Protein AF-I0JHX8-F1 (afdb_monomer_lite)

Sequence (185 aa):
MGIELTIFFLFLKTFPKWKRSFKDAQVNHPFVLGRMFEANRITFAPYKHRVHFQRLSGFLATDVSAVRYALFPHLDRYPPKECTFSYHKNSEYFGVFLMLIHAMVIEIIAVHVLLMQFSHTAAWIATILDVYALLFLIGDYQAIRKAPLHVGNRSLYLQKGLRFQISIPFEIIKQMRPCAASICS

Secondary structure (DSSP, 8-state):
--HHHHHHHHHHHHHHHHHHHHHHGGGT--SHHHHHHHHHHHHHGGGTT-HHHHHHHHHHHHHHHHHHHHH-GGGGPPP--TTEE-S-TT-THHHHHHHHHHHHHHHHHHHHHHHHTT-HHHHHHHHHHHHHHHHHHHHHHHHHHH--EEE-SSEEEEEETTTEEEEEEGGG-----PPPTTT--

Radius of gyration: 20.26 Å; chains: 1; bounding box: 45×34×61 Å

Foldseek 3Di:
DDPVVVVVVLCVVLVVVLVVQLVVQCVVDLAQLSSQLRSCCVSCVVVVVCVVVNVVSNVVSLLVLLLCCLPPVVVRADPPDPAWAQPDDDDCVVVVLVVVLVVLVVVLVVQLVVCVVVDNVVSVVVNVVSVSVSSSSSSQVSQQVRFTFDDDPFWTWGDHGSPDTDIGGVVPVPDDDDDDPVPPD

Structure (mmCIF, N/CA/C/O backbone):
data_AF-I0JHX8-F1
#
_entry.id   AF-I0JHX8-F1
#
loop_
_atom_site.group_PDB
_atom_site.id
_atom_site.type_symbol
_atom_site.label_atom_id
_atom_site.label_alt_id
_atom_site.label_comp_id
_atom_site.label_asym_id
_atom_site.label_entity_id
_atom_site.label_seq_id
_atom_site.pdbx_PDB_ins_code
_atom_site.Cartn_x
_atom_site.Cartn_y
_atom_site.Cartn_z
_atom_site.occupancy
_atom_site.B_iso_or_equiv
_atom_site.auth_seq_id
_atom_site.auth_comp_id
_atom_site.auth_asym_id
_atom_site.auth_atom_id
_atom_site.pdbx_PDB_model_num
ATOM 1 N N . MET A 1 1 ? 11.905 -14.006 26.914 1.00 53.69 1 MET A N 1
ATOM 2 C CA . MET A 1 1 ? 11.970 -12.821 26.030 1.00 53.69 1 MET A CA 1
ATOM 3 C C . MET A 1 1 ? 11.078 -13.118 24.831 1.00 53.69 1 MET A C 1
ATOM 5 O O . MET A 1 1 ? 11.345 -14.093 24.141 1.00 53.69 1 MET A O 1
ATOM 9 N N . GLY A 1 2 ? 9.951 -12.417 24.682 1.00 79.44 2 GLY A N 1
ATOM 10 C CA . GLY A 1 2 ? 8.931 -12.760 23.683 1.00 79.44 2 GLY A CA 1
ATOM 11 C C . GLY A 1 2 ? 9.470 -12.699 22.251 1.00 79.44 2 GLY A C 1
ATOM 12 O O . GLY A 1 2 ? 10.284 -11.832 21.933 1.00 79.44 2 GLY A O 1
ATOM 13 N N . ILE A 1 3 ? 9.004 -13.607 21.390 1.00 75.75 3 ILE A N 1
ATOM 14 C CA . ILE A 1 3 ? 9.362 -13.678 19.960 1.00 75.75 3 ILE A CA 1
ATOM 15 C C . ILE A 1 3 ? 9.178 -12.311 19.270 1.00 75.75 3 ILE A C 1
ATOM 17 O O . ILE A 1 3 ? 9.963 -11.947 18.395 1.00 75.75 3 ILE A O 1
ATOM 21 N N . GLU A 1 4 ? 8.195 -11.529 19.716 1.00 74.62 4 GLU A N 1
ATOM 22 C CA . GLU A 1 4 ? 7.887 -10.172 19.251 1.00 74.62 4 GLU A CA 1
ATOM 23 C C . GLU A 1 4 ? 9.040 -9.184 19.475 1.00 74.62 4 GLU A C 1
ATOM 25 O O . GLU A 1 4 ? 9.451 -8.491 18.544 1.00 74.62 4 GLU A O 1
ATOM 30 N N . LEU A 1 5 ? 9.641 -9.181 20.670 1.00 79.56 5 LEU A N 1
ATOM 31 C CA . LEU A 1 5 ? 10.791 -8.327 20.991 1.00 79.56 5 LEU A CA 1
ATOM 32 C C . LEU A 1 5 ? 12.014 -8.706 20.151 1.00 79.56 5 LEU A C 1
ATOM 34 O O . LEU A 1 5 ? 12.761 -7.836 19.708 1.00 79.56 5 LEU A O 1
ATOM 38 N N . THR A 1 6 ? 12.204 -10.001 19.881 1.00 76.31 6 THR A N 1
ATOM 39 C CA . THR A 1 6 ? 13.293 -10.473 19.018 1.00 76.31 6 THR A CA 1
ATOM 40 C C . THR A 1 6 ? 13.101 -10.022 17.571 1.00 76.31 6 THR A C 1
ATOM 42 O O . THR A 1 6 ? 14.068 -9.607 16.936 1.00 76.31 6 THR A O 1
ATOM 45 N N . ILE A 1 7 ? 11.873 -10.071 17.044 1.00 74.25 7 ILE A N 1
ATOM 46 C CA . ILE A 1 7 ? 11.555 -9.592 15.689 1.00 74.25 7 ILE A CA 1
ATOM 47 C C . ILE A 1 7 ? 11.748 -8.076 15.596 1.00 74.25 7 ILE A C 1
ATOM 49 O O . ILE A 1 7 ? 12.387 -7.601 14.658 1.00 74.25 7 ILE A O 1
ATOM 53 N N . PHE A 1 8 ? 11.253 -7.328 16.582 1.00 79.69 8 PHE A N 1
ATOM 54 C CA . PHE A 1 8 ? 11.393 -5.875 16.631 1.00 79.69 8 PHE A CA 1
ATOM 55 C C . PHE A 1 8 ? 12.865 -5.446 16.673 1.00 79.69 8 PHE A C 1
ATOM 57 O O . PHE A 1 8 ? 13.305 -4.599 15.893 1.00 79.69 8 PHE A O 1
ATOM 64 N N . PHE A 1 9 ? 13.665 -6.100 17.517 1.00 81.56 9 PHE A N 1
ATOM 65 C CA . PHE A 1 9 ? 15.099 -5.840 17.609 1.00 81.56 9 PHE A CA 1
ATOM 66 C C . PHE A 1 9 ? 15.843 -6.195 16.311 1.00 81.56 9 PHE A C 1
ATOM 68 O O . PHE A 1 9 ? 16.708 -5.443 15.855 1.00 81.56 9 PHE A O 1
ATOM 75 N N . LEU A 1 10 ? 15.477 -7.311 15.670 1.00 77.19 10 LEU A N 1
ATOM 76 C CA . LEU A 1 10 ? 16.013 -7.702 14.366 1.00 77.19 10 LEU A CA 1
ATOM 77 C C . LEU A 1 10 ? 15.717 -6.640 13.300 1.00 77.19 10 LEU A C 1
ATOM 79 O O . LEU A 1 10 ? 16.597 -6.285 12.513 1.00 77.19 10 LEU A O 1
ATOM 83 N N . PHE A 1 11 ? 14.490 -6.119 13.288 1.00 77.88 11 PHE A N 1
ATOM 84 C CA . PHE A 1 11 ? 14.049 -5.094 12.349 1.00 77.88 11 PHE A CA 1
ATOM 85 C C . PHE A 1 11 ? 14.839 -3.791 12.532 1.00 77.88 11 PHE A C 1
ATOM 87 O O . PHE A 1 11 ? 15.405 -3.278 11.568 1.00 77.88 11 PHE A O 1
ATOM 94 N N . LEU A 1 12 ? 14.988 -3.311 13.772 1.00 81.00 12 LEU A N 1
ATOM 95 C CA . LEU A 1 12 ? 15.778 -2.112 14.078 1.00 81.00 12 LEU A CA 1
ATOM 96 C C . LEU A 1 12 ? 17.244 -2.251 13.650 1.00 81.00 12 LEU A C 1
ATOM 98 O O . LEU A 1 12 ? 17.799 -1.349 13.021 1.00 81.00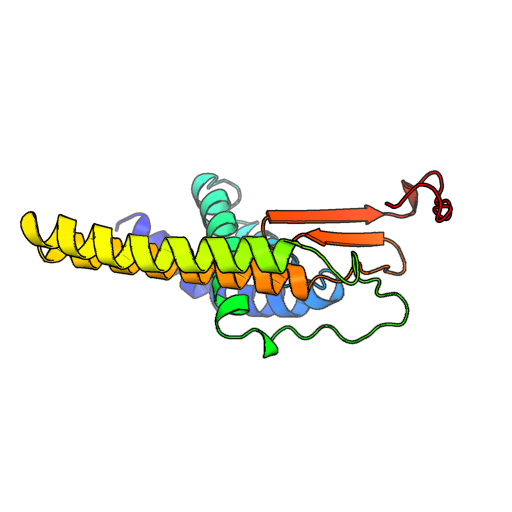 12 LEU A O 1
ATOM 102 N N . LYS A 1 13 ? 17.870 -3.400 13.931 1.00 82.50 13 LYS A N 1
ATOM 103 C CA . LYS A 1 13 ? 19.271 -3.654 13.562 1.00 82.50 13 LYS A CA 1
ATOM 104 C C . LYS A 1 13 ? 19.474 -3.743 12.046 1.00 82.50 13 LYS A C 1
ATOM 106 O O . LYS A 1 13 ? 20.536 -3.383 11.538 1.00 82.50 13 LYS A O 1
ATOM 111 N N . THR A 1 14 ? 18.475 -4.234 11.314 1.00 80.31 14 THR A N 1
ATOM 112 C CA . THR A 1 14 ? 18.553 -4.442 9.858 1.00 80.31 14 THR A CA 1
ATOM 113 C C . THR A 1 14 ? 18.106 -3.225 9.047 1.00 80.31 14 THR A C 1
ATOM 115 O O . THR A 1 14 ? 18.524 -3.086 7.897 1.00 80.31 14 THR A O 1
ATOM 118 N N . PHE A 1 15 ? 17.367 -2.291 9.653 1.00 82.38 15 PHE A N 1
ATOM 119 C CA . PHE A 1 15 ? 16.904 -1.046 9.040 1.00 82.38 15 PHE A CA 1
ATOM 120 C C . PHE A 1 15 ? 17.977 -0.236 8.276 1.00 82.38 15 PHE A C 1
ATOM 122 O O . PHE A 1 15 ? 17.714 0.156 7.135 1.00 82.38 15 PHE A O 1
ATOM 129 N N . PRO A 1 16 ? 19.199 0.014 8.799 1.00 83.88 16 PRO A N 1
ATOM 130 C CA . PRO A 1 16 ? 20.204 0.775 8.053 1.00 83.88 16 PRO A CA 1
ATOM 131 C C . PRO A 1 16 ? 20.686 0.045 6.792 1.00 83.88 16 PRO A C 1
ATOM 133 O O . PRO A 1 16 ? 20.912 0.686 5.765 1.00 83.88 16 PRO A O 1
ATOM 136 N N . LYS A 1 17 ? 20.806 -1.289 6.841 1.00 84.31 17 LYS A N 1
ATOM 137 C CA . LYS A 1 17 ? 21.145 -2.116 5.672 1.00 84.31 17 LYS A CA 1
ATOM 138 C C . LYS A 1 17 ? 20.008 -2.082 4.653 1.00 84.31 17 LYS A C 1
ATOM 140 O O . LYS A 1 17 ? 20.254 -1.824 3.479 1.00 84.31 17 LYS A O 1
ATOM 145 N N . TRP A 1 18 ? 18.777 -2.239 5.128 1.00 86.31 18 TRP A N 1
ATOM 146 C CA . TRP A 1 18 ? 17.571 -2.163 4.315 1.00 86.31 18 TRP A CA 1
ATOM 147 C C . TRP A 1 18 ? 17.453 -0.831 3.567 1.00 86.31 18 TRP A C 1
ATOM 149 O O . TRP A 1 18 ? 17.232 -0.812 2.359 1.00 86.31 18 TRP A O 1
ATOM 159 N N . LYS A 1 19 ? 17.703 0.293 4.252 1.00 85.06 19 LYS A N 1
ATOM 160 C CA . LYS A 1 19 ? 17.675 1.636 3.654 1.00 85.06 19 LYS A CA 1
ATOM 161 C C . LYS A 1 19 ? 18.702 1.806 2.531 1.00 85.06 19 LYS A C 1
ATOM 163 O O . LYS A 1 19 ? 18.423 2.519 1.569 1.00 85.06 19 LYS A O 1
ATOM 168 N N . ARG A 1 20 ? 19.884 1.187 2.648 1.00 84.31 20 ARG A N 1
ATOM 169 C CA . ARG A 1 20 ? 20.892 1.177 1.572 1.00 84.31 20 ARG A CA 1
ATOM 170 C C . ARG A 1 20 ? 20.398 0.345 0.391 1.00 84.31 20 ARG A C 1
ATOM 172 O O . ARG A 1 20 ? 20.278 0.886 -0.700 1.00 84.31 20 ARG A O 1
ATOM 179 N N . SER A 1 21 ? 19.955 -0.888 0.640 1.00 83.94 21 SER A N 1
ATOM 180 C CA . SER A 1 21 ? 19.407 -1.764 -0.404 1.00 83.94 21 SER A CA 1
ATOM 181 C C . SER A 1 21 ? 18.205 -1.158 -1.136 1.00 83.94 21 SER A C 1
ATOM 183 O O . SER A 1 21 ? 18.083 -1.333 -2.342 1.00 83.94 21 SER A O 1
ATOM 185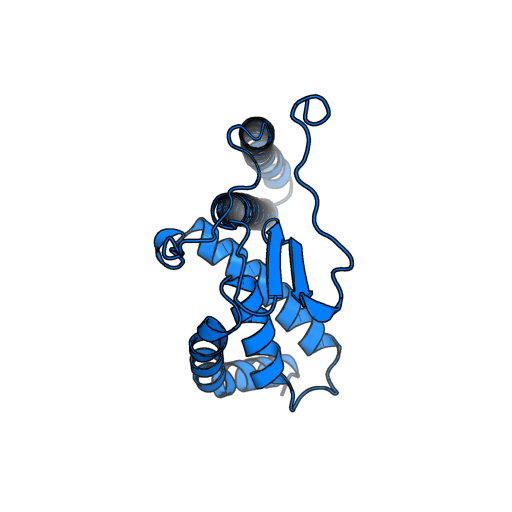 N N . PHE A 1 22 ? 17.348 -0.397 -0.449 1.00 84.75 22 PHE A N 1
ATOM 186 C CA . PHE A 1 22 ? 16.238 0.329 -1.075 1.00 84.75 22 PHE A CA 1
ATOM 187 C C . PHE A 1 22 ? 16.713 1.413 -2.055 1.00 84.75 22 PHE A C 1
ATOM 189 O O . PHE A 1 22 ? 16.107 1.595 -3.112 1.00 84.75 22 PHE A O 1
ATOM 196 N N . LYS A 1 23 ? 17.795 2.130 -1.722 1.00 83.31 23 LYS A N 1
ATOM 197 C CA . LYS A 1 23 ? 18.401 3.118 -2.626 1.00 83.31 23 LYS A CA 1
ATOM 198 C C . LYS A 1 23 ? 19.059 2.438 -3.825 1.00 83.31 23 LYS A C 1
ATOM 200 O O . LYS A 1 23 ? 18.833 2.871 -4.949 1.00 83.31 23 LYS A O 1
ATOM 205 N N . ASP A 1 24 ? 19.794 1.354 -3.595 1.00 84.38 24 ASP A N 1
ATOM 206 C CA . ASP A 1 24 ? 20.502 0.622 -4.651 1.00 84.38 24 ASP A CA 1
ATOM 207 C C . ASP A 1 24 ? 19.521 -0.051 -5.629 1.00 84.38 24 ASP A C 1
ATOM 209 O O . ASP A 1 24 ? 19.722 -0.038 -6.844 1.00 84.38 24 ASP A O 1
ATOM 213 N N . ALA A 1 25 ? 18.395 -0.563 -5.117 1.00 82.56 25 ALA A N 1
ATOM 214 C CA . ALA A 1 25 ? 17.345 -1.190 -5.917 1.00 82.56 25 ALA A CA 1
ATOM 215 C C . ALA A 1 25 ? 16.684 -0.231 -6.920 1.00 82.56 25 ALA A C 1
ATOM 217 O O . ALA A 1 25 ? 16.080 -0.698 -7.884 1.00 82.56 25 ALA A O 1
ATOM 218 N N . GLN A 1 26 ? 16.814 1.090 -6.746 1.00 78.38 26 GLN A N 1
ATOM 219 C CA . GLN A 1 26 ? 16.260 2.084 -7.671 1.00 78.38 26 GLN A CA 1
ATOM 220 C C . GLN A 1 26 ? 16.803 1.958 -9.097 1.00 78.38 26 GLN A C 1
ATOM 222 O O . GLN A 1 26 ? 16.108 2.327 -10.041 1.00 78.38 26 GLN A O 1
ATOM 227 N N . VAL A 1 27 ? 18.015 1.424 -9.266 1.00 74.12 27 VAL A N 1
ATOM 228 C CA . VAL A 1 27 ? 18.627 1.251 -10.591 1.00 74.12 27 VAL A CA 1
ATOM 229 C C . VAL A 1 27 ? 17.857 0.226 -11.432 1.00 74.12 27 VAL A C 1
ATOM 231 O O . VAL A 1 27 ? 17.647 0.448 -12.621 1.00 74.12 27 VAL A O 1
ATOM 234 N N . ASN A 1 28 ? 17.399 -0.866 -10.812 1.00 73.62 28 ASN A N 1
ATOM 235 C CA . ASN A 1 28 ? 16.739 -1.982 -11.503 1.00 73.62 28 ASN A CA 1
ATOM 236 C C . ASN A 1 28 ? 15.214 -1.951 -11.364 1.00 73.62 28 ASN A C 1
ATOM 238 O O . ASN A 1 28 ? 14.491 -2.430 -12.236 1.00 73.62 28 ASN A O 1
ATOM 242 N N . HIS A 1 29 ? 14.720 -1.394 -10.258 1.00 75.94 29 HIS A N 1
ATOM 243 C CA . HIS A 1 29 ? 13.306 -1.313 -9.937 1.00 75.94 29 HIS A CA 1
ATOM 244 C C . HIS A 1 29 ? 12.876 0.147 -9.859 1.00 75.94 29 HIS A C 1
ATOM 246 O O . HIS A 1 29 ? 13.098 0.818 -8.851 1.00 75.94 29 HIS A O 1
ATOM 252 N N . PRO A 1 30 ? 12.230 0.649 -10.914 1.00 73.06 30 PRO A N 1
ATOM 253 C CA . PRO A 1 30 ? 11.852 2.050 -10.971 1.00 73.06 30 PRO A CA 1
ATOM 254 C C . PRO A 1 30 ? 10.740 2.450 -9.998 1.00 73.06 30 PRO A C 1
ATOM 256 O O . PRO A 1 30 ? 10.677 3.588 -9.533 1.00 73.06 30 PRO A O 1
ATOM 259 N N . PHE A 1 31 ? 9.866 1.501 -9.675 1.00 81.00 31 PHE A N 1
ATOM 260 C CA . PHE A 1 31 ? 8.699 1.723 -8.835 1.00 81.00 31 PHE A CA 1
ATOM 261 C C . PHE A 1 31 ? 9.002 1.488 -7.352 1.00 81.00 31 PHE A C 1
ATOM 263 O O . PHE A 1 31 ? 9.757 0.579 -7.003 1.00 81.00 31 PHE A O 1
ATOM 270 N N . VAL A 1 32 ? 8.370 2.266 -6.460 1.00 83.81 32 VAL A N 1
ATOM 271 C CA . VAL A 1 32 ? 8.565 2.171 -4.995 1.00 83.81 32 VAL A CA 1
ATOM 272 C C . VAL A 1 32 ? 8.350 0.752 -4.497 1.00 83.81 32 VAL A C 1
ATOM 274 O O . VAL A 1 32 ? 9.212 0.225 -3.801 1.00 83.81 32 VAL A O 1
ATOM 277 N N . LEU A 1 33 ? 7.243 0.129 -4.897 1.00 84.31 33 LEU A N 1
ATOM 278 C CA . LEU A 1 33 ? 6.891 -1.210 -4.450 1.00 84.31 33 LEU A CA 1
ATOM 279 C C . LEU A 1 33 ? 7.954 -2.242 -4.855 1.00 84.31 33 LEU A C 1
ATOM 281 O O . LEU A 1 33 ? 8.399 -3.028 -4.023 1.00 84.31 33 LEU A O 1
ATOM 285 N N . GLY A 1 34 ? 8.435 -2.175 -6.100 1.00 81.00 34 GLY A N 1
ATOM 286 C CA . GLY A 1 34 ? 9.514 -3.036 -6.585 1.00 81.00 34 GLY A CA 1
ATOM 287 C C . GLY A 1 34 ? 10.810 -2.853 -5.792 1.00 81.00 34 GLY A C 1
ATOM 288 O O . GLY A 1 34 ? 11.430 -3.838 -5.399 1.00 81.00 34 GLY A O 1
ATOM 289 N N . ARG A 1 35 ? 11.182 -1.602 -5.475 1.00 84.75 35 ARG A N 1
ATOM 290 C CA . ARG A 1 35 ? 12.333 -1.308 -4.598 1.00 84.75 35 ARG A CA 1
ATOM 291 C C . ARG A 1 35 ? 12.139 -1.873 -3.194 1.00 84.75 35 ARG A C 1
ATOM 293 O O . ARG A 1 35 ? 13.083 -2.403 -2.618 1.00 84.75 35 ARG A O 1
ATOM 300 N N . MET A 1 36 ? 10.926 -1.768 -2.653 1.00 84.56 36 MET A N 1
ATOM 301 C CA . MET A 1 36 ? 10.568 -2.241 -1.315 1.00 84.56 36 MET A CA 1
ATOM 302 C C . MET A 1 36 ? 10.675 -3.769 -1.219 1.00 84.56 36 MET A C 1
ATOM 304 O O . MET A 1 36 ? 11.312 -4.287 -0.301 1.00 84.56 36 MET A O 1
ATOM 308 N N . PHE A 1 37 ? 10.119 -4.494 -2.195 1.00 85.00 37 PHE A N 1
ATOM 309 C CA . PHE A 1 37 ? 10.213 -5.953 -2.258 1.00 85.00 37 PHE A CA 1
ATOM 310 C C . PHE A 1 37 ? 11.648 -6.435 -2.454 1.00 85.00 37 PHE A C 1
ATOM 312 O O . PHE A 1 37 ? 12.063 -7.373 -1.775 1.00 85.00 37 PHE A O 1
ATOM 319 N N . GLU A 1 38 ? 12.426 -5.782 -3.317 1.00 84.69 38 GLU A N 1
ATOM 320 C CA . GLU A 1 38 ? 13.820 -6.169 -3.532 1.00 84.69 38 GLU A CA 1
ATOM 321 C C . GLU A 1 38 ? 14.687 -5.886 -2.298 1.00 84.69 38 GLU A C 1
ATOM 323 O O . GLU A 1 38 ? 15.461 -6.742 -1.865 1.00 84.69 38 GLU A O 1
ATOM 328 N N . ALA A 1 39 ? 14.494 -4.736 -1.647 1.00 85.12 39 ALA A N 1
ATOM 329 C CA . ALA A 1 39 ? 15.166 -4.419 -0.390 1.00 85.12 39 ALA A CA 1
ATOM 330 C C . ALA A 1 39 ? 14.814 -5.422 0.718 1.00 85.12 39 ALA A C 1
ATOM 332 O O . ALA A 1 39 ? 15.702 -5.862 1.457 1.00 85.12 39 ALA A O 1
ATOM 333 N N . ASN A 1 40 ? 13.544 -5.832 0.809 1.00 86.00 40 ASN A N 1
ATOM 334 C CA . ASN A 1 40 ? 13.106 -6.881 1.727 1.00 86.00 40 ASN A CA 1
ATOM 335 C C . ASN A 1 40 ? 13.770 -8.220 1.401 1.00 86.00 40 ASN A C 1
ATOM 337 O O . ASN A 1 40 ? 14.300 -8.872 2.300 1.00 86.00 40 ASN A O 1
ATOM 341 N N . ARG A 1 41 ? 13.799 -8.615 0.125 1.00 83.00 41 ARG A N 1
ATOM 342 C CA . ARG A 1 41 ? 14.424 -9.862 -0.325 1.00 83.00 41 ARG A CA 1
ATOM 343 C C . ARG A 1 41 ? 15.905 -9.905 0.044 1.00 83.00 41 ARG A C 1
ATOM 345 O O . ARG A 1 41 ? 16.337 -10.877 0.653 1.00 83.00 41 ARG A O 1
ATOM 352 N N . ILE A 1 42 ? 16.669 -8.853 -0.261 1.00 84.44 42 ILE A N 1
ATOM 353 C CA . ILE A 1 42 ? 18.112 -8.775 0.025 1.00 84.44 42 ILE A CA 1
ATOM 354 C C . ILE A 1 42 ? 18.382 -8.744 1.534 1.00 84.44 42 ILE A C 1
ATOM 356 O O . ILE A 1 42 ? 19.265 -9.445 2.033 1.00 84.44 42 ILE A O 1
ATOM 360 N N . THR A 1 43 ? 17.634 -7.930 2.280 1.00 83.19 43 THR A N 1
ATOM 361 C CA . THR A 1 43 ? 17.877 -7.740 3.718 1.00 83.19 43 THR A CA 1
ATOM 362 C C . THR A 1 43 ? 17.484 -8.973 4.518 1.00 83.19 43 THR A C 1
ATOM 364 O O . THR A 1 43 ? 18.210 -9.373 5.431 1.00 83.19 43 THR A O 1
ATOM 367 N N . PHE A 1 44 ? 16.355 -9.588 4.165 1.00 80.31 44 PHE A N 1
ATOM 368 C CA . PHE A 1 44 ? 15.767 -10.686 4.920 1.00 80.31 44 PHE A CA 1
ATOM 369 C C . PHE A 1 44 ? 16.067 -12.076 4.338 1.00 80.31 44 PHE A C 1
ATOM 371 O O . PHE A 1 44 ? 15.647 -13.071 4.929 1.00 80.31 44 PHE A O 1
ATOM 378 N N . ALA A 1 45 ? 16.849 -12.182 3.253 1.00 78.75 45 ALA A N 1
ATOM 379 C CA . ALA A 1 45 ? 17.331 -13.456 2.705 1.00 78.75 45 ALA A CA 1
ATOM 380 C C . ALA A 1 45 ? 17.955 -14.406 3.752 1.00 78.75 45 ALA A C 1
ATOM 382 O O . ALA A 1 45 ? 17.631 -15.594 3.714 1.00 78.75 45 ALA A O 1
ATOM 383 N N . PRO A 1 46 ? 18.770 -13.946 4.726 1.00 76.62 46 PRO A N 1
ATOM 384 C CA . PRO A 1 46 ? 19.342 -14.831 5.749 1.00 76.62 46 PRO A CA 1
ATOM 385 C C . PRO A 1 46 ? 18.302 -15.440 6.704 1.00 76.62 46 PRO A C 1
ATOM 387 O O . PRO A 1 46 ? 18.576 -16.432 7.368 1.00 76.62 46 PRO A O 1
ATOM 390 N N . TYR A 1 47 ? 17.095 -14.871 6.768 1.00 74.25 47 TYR A N 1
ATOM 391 C CA . TYR A 1 47 ? 16.013 -15.296 7.662 1.00 74.25 47 TYR A CA 1
ATOM 392 C C . TYR A 1 47 ? 14.942 -16.121 6.930 1.00 74.25 47 TYR A C 1
ATOM 394 O O . TYR A 1 47 ? 13.810 -16.239 7.404 1.00 74.25 47 TYR A O 1
ATOM 402 N N . LYS A 1 48 ? 15.302 -16.717 5.780 1.00 68.19 48 LYS A N 1
ATOM 403 C CA . LYS A 1 48 ? 14.413 -17.464 4.871 1.00 68.19 48 LYS A CA 1
ATOM 404 C C . LYS A 1 48 ? 13.564 -18.546 5.550 1.00 68.19 48 LYS A C 1
ATOM 406 O O . LYS A 1 48 ? 12.449 -18.799 5.113 1.00 68.19 48 LYS A O 1
ATOM 411 N N . HIS A 1 49 ? 14.045 -19.141 6.641 1.00 67.12 49 HIS A N 1
ATOM 412 C CA . HIS A 1 49 ? 13.329 -20.188 7.381 1.00 67.12 49 HIS A CA 1
ATOM 413 C C . HIS A 1 49 ? 12.118 -19.684 8.194 1.00 67.12 49 HIS A C 1
ATOM 415 O O . HIS A 1 49 ? 11.341 -20.489 8.700 1.00 67.12 49 HIS A O 1
ATOM 421 N N . ARG A 1 50 ? 11.905 -18.365 8.314 1.00 70.06 50 ARG A N 1
ATOM 422 C CA . ARG A 1 50 ? 10.761 -17.766 9.027 1.00 70.06 50 ARG A CA 1
ATOM 423 C C . ARG A 1 50 ? 9.679 -17.318 8.040 1.00 70.06 50 ARG A C 1
ATOM 425 O O . ARG A 1 50 ? 9.518 -16.128 7.779 1.00 70.06 50 ARG A O 1
ATOM 432 N N . VAL A 1 51 ? 8.907 -18.275 7.518 1.00 69.75 51 VAL A N 1
ATOM 433 C CA . VAL A 1 51 ? 7.874 -18.052 6.478 1.00 69.75 51 VAL A CA 1
ATOM 434 C C . VAL A 1 51 ? 6.862 -16.958 6.861 1.00 69.75 51 VAL A C 1
ATOM 436 O O . VAL A 1 51 ? 6.535 -16.106 6.036 1.00 69.75 51 VAL A O 1
ATOM 439 N N . HIS A 1 52 ? 6.415 -16.913 8.122 1.00 71.94 52 HIS A N 1
ATOM 440 C CA . HIS A 1 52 ? 5.501 -15.867 8.610 1.00 71.94 52 HIS A CA 1
ATOM 441 C C . HIS A 1 52 ? 6.109 -14.460 8.530 1.00 71.94 52 HIS A C 1
ATOM 443 O O . HIS A 1 52 ? 5.431 -13.516 8.133 1.00 71.94 52 HIS A O 1
ATOM 449 N N . PHE A 1 53 ? 7.399 -14.321 8.841 1.00 74.81 53 PHE A N 1
ATOM 450 C CA . PHE A 1 53 ? 8.099 -13.039 8.786 1.00 74.81 53 PHE A CA 1
ATOM 451 C C . PHE A 1 53 ? 8.275 -12.554 7.342 1.00 74.81 53 PHE A C 1
ATOM 453 O O . PHE A 1 53 ? 8.121 -11.367 7.064 1.00 74.81 53 PHE A O 1
ATOM 460 N N . GLN A 1 54 ? 8.514 -13.473 6.399 1.00 72.44 54 GLN A N 1
ATOM 461 C CA . GLN A 1 54 ? 8.582 -13.125 4.980 1.00 72.44 54 GLN A CA 1
ATOM 462 C C . GLN A 1 54 ? 7.239 -12.602 4.461 1.00 72.44 54 GLN A C 1
ATOM 464 O O . GLN A 1 54 ? 7.209 -11.539 3.843 1.00 72.44 54 GLN A O 1
ATOM 469 N N . ARG A 1 55 ? 6.130 -13.289 4.772 1.00 76.19 55 ARG A N 1
ATOM 470 C CA . ARG A 1 55 ? 4.785 -12.838 4.373 1.00 76.19 55 ARG A CA 1
ATOM 471 C C . ARG A 1 55 ? 4.439 -11.484 4.987 1.00 76.19 55 ARG A C 1
ATOM 473 O O . ARG A 1 55 ? 3.992 -10.596 4.268 1.00 76.19 55 ARG A O 1
ATOM 480 N N . LEU A 1 56 ? 4.726 -11.303 6.277 1.00 79.06 56 LEU A N 1
ATOM 481 C CA . LEU A 1 56 ? 4.485 -10.041 6.972 1.00 79.06 56 LEU A CA 1
ATOM 482 C C . LEU A 1 56 ? 5.310 -8.895 6.373 1.00 79.06 56 LEU A C 1
ATOM 484 O O . LEU A 1 56 ? 4.772 -7.824 6.129 1.00 79.06 56 LEU A O 1
ATOM 488 N N . SER A 1 57 ? 6.592 -9.118 6.062 1.00 79.00 57 SER A N 1
ATOM 489 C CA . SER A 1 57 ? 7.425 -8.080 5.439 1.00 79.00 57 SER A CA 1
ATOM 490 C C . SER A 1 57 ? 6.925 -7.682 4.045 1.00 79.00 57 SER A C 1
ATOM 492 O O . SER A 1 57 ? 6.981 -6.506 3.694 1.00 79.00 57 SER A O 1
ATOM 494 N N . GLY A 1 58 ? 6.400 -8.632 3.262 1.00 79.50 58 GLY A N 1
ATOM 495 C CA . GLY A 1 58 ? 5.786 -8.352 1.961 1.00 79.50 58 GLY A CA 1
ATOM 496 C C . GLY A 1 58 ? 4.473 -7.571 2.069 1.00 79.50 58 GLY A C 1
ATOM 497 O O . GLY A 1 58 ? 4.250 -6.634 1.304 1.00 79.50 58 GLY A O 1
ATOM 498 N N . PHE A 1 59 ? 3.636 -7.908 3.052 1.00 82.38 59 PHE A N 1
ATOM 499 C CA . PHE A 1 59 ? 2.407 -7.167 3.341 1.00 82.38 59 PHE A CA 1
ATOM 500 C C . PHE A 1 59 ? 2.724 -5.725 3.763 1.00 82.38 59 PHE A C 1
ATOM 502 O O . PHE A 1 59 ? 2.317 -4.778 3.095 1.00 82.38 59 PHE A O 1
ATOM 509 N N . LEU A 1 60 ? 3.611 -5.561 4.749 1.00 84.56 60 LEU A N 1
ATOM 510 C CA . LEU A 1 60 ? 4.068 -4.251 5.220 1.00 84.56 60 LEU A CA 1
ATOM 511 C C . LEU A 1 60 ? 4.739 -3.418 4.121 1.00 84.56 60 LEU A C 1
ATOM 513 O O . LEU A 1 60 ? 4.640 -2.195 4.130 1.00 84.56 60 LEU A O 1
ATOM 517 N N . ALA A 1 61 ? 5.425 -4.050 3.165 1.00 85.12 61 ALA A N 1
ATOM 518 C CA . ALA A 1 61 ? 5.993 -3.337 2.024 1.00 85.12 61 ALA A CA 1
ATOM 519 C C . ALA A 1 61 ? 4.916 -2.660 1.175 1.00 85.12 61 ALA A C 1
ATOM 521 O O . ALA A 1 61 ? 5.119 -1.532 0.722 1.00 85.12 61 ALA A O 1
ATOM 522 N N . THR A 1 62 ? 3.785 -3.333 0.979 1.00 86.25 62 THR A N 1
ATOM 523 C CA . THR A 1 62 ? 2.647 -2.801 0.225 1.00 86.25 62 THR A CA 1
ATOM 524 C C . THR A 1 62 ? 1.994 -1.661 0.998 1.00 86.25 62 THR A C 1
ATOM 526 O O . THR A 1 62 ? 1.835 -0.572 0.448 1.00 86.25 62 THR A O 1
ATOM 529 N N . ASP A 1 63 ? 1.744 -1.861 2.291 1.00 85.50 63 ASP A N 1
ATOM 530 C CA . ASP A 1 63 ? 1.125 -0.870 3.176 1.00 85.50 63 ASP A CA 1
ATOM 531 C C . ASP A 1 63 ? 1.954 0.412 3.285 1.00 85.50 63 ASP A C 1
ATOM 533 O O . ASP A 1 63 ? 1.456 1.518 3.076 1.00 85.50 63 ASP A O 1
ATOM 537 N N . VAL A 1 64 ? 3.255 0.279 3.557 1.00 87.56 64 VAL A N 1
ATOM 538 C CA . VAL A 1 64 ? 4.172 1.422 3.658 1.00 87.56 64 VAL A CA 1
ATOM 539 C C . VAL A 1 64 ? 4.300 2.132 2.313 1.00 87.56 64 VAL A C 1
ATOM 541 O O . VAL A 1 64 ? 4.378 3.361 2.275 1.00 87.56 64 VAL A O 1
ATOM 544 N N . SER A 1 65 ? 4.290 1.388 1.202 1.00 86.00 65 SER A N 1
ATOM 545 C CA . SER A 1 65 ? 4.288 1.989 -0.135 1.00 86.00 65 SER A CA 1
ATOM 546 C C . SER A 1 65 ? 3.004 2.782 -0.385 1.00 86.00 65 SER A C 1
ATOM 548 O O . SER A 1 65 ? 3.088 3.897 -0.896 1.00 86.00 65 SER A O 1
ATOM 550 N N . ALA A 1 66 ? 1.842 2.263 0.022 1.00 87.62 66 ALA A N 1
ATOM 551 C CA . ALA A 1 66 ? 0.562 2.960 -0.085 1.00 87.62 66 ALA A CA 1
ATOM 552 C C . ALA A 1 66 ? 0.570 4.267 0.708 1.00 87.62 66 ALA A C 1
ATOM 554 O O . ALA A 1 66 ? 0.340 5.336 0.144 1.00 87.62 66 ALA A O 1
ATOM 555 N N . VAL A 1 67 ? 0.944 4.205 1.987 1.00 87.75 67 VAL A N 1
ATOM 556 C CA . VAL A 1 67 ? 1.027 5.385 2.860 1.00 87.75 67 VAL A CA 1
ATOM 557 C C . VAL A 1 67 ? 2.013 6.413 2.303 1.00 87.75 67 VAL A C 1
ATOM 559 O O . VAL A 1 67 ? 1.724 7.610 2.282 1.00 87.75 67 VAL A O 1
ATOM 562 N N . ARG A 1 68 ? 3.163 5.968 1.784 1.00 87.94 68 ARG A N 1
ATOM 563 C CA . ARG A 1 68 ? 4.147 6.852 1.152 1.00 87.94 68 ARG A CA 1
ATOM 564 C C . ARG A 1 68 ? 3.590 7.534 -0.096 1.00 87.94 68 ARG A C 1
ATOM 566 O O . ARG A 1 68 ? 3.781 8.737 -0.244 1.00 87.94 68 ARG A O 1
ATOM 573 N N . TYR A 1 69 ? 2.899 6.809 -0.974 1.00 87.12 69 TYR A N 1
ATOM 574 C CA . TYR A 1 69 ? 2.274 7.407 -2.155 1.00 87.12 69 TYR A CA 1
ATOM 575 C C . TYR A 1 69 ? 1.120 8.351 -1.799 1.00 87.12 69 TYR A C 1
ATOM 577 O O . TYR A 1 69 ? 0.934 9.350 -2.495 1.00 87.12 69 TYR A O 1
ATOM 585 N N . ALA A 1 70 ? 0.379 8.067 -0.726 1.00 88.25 70 ALA A N 1
ATOM 586 C CA . ALA A 1 70 ? -0.718 8.903 -0.250 1.00 88.25 70 ALA A CA 1
ATOM 587 C C . ALA A 1 70 ? -0.214 10.225 0.350 1.00 88.25 70 ALA A C 1
ATOM 589 O O . ALA A 1 70 ? -0.634 11.297 -0.081 1.00 88.25 70 ALA A O 1
ATOM 590 N N . LEU A 1 71 ? 0.717 10.154 1.309 1.00 87.94 71 LEU A N 1
ATOM 591 C CA . LEU A 1 71 ? 1.192 11.312 2.079 1.00 87.94 71 LEU A CA 1
ATOM 592 C C . LEU A 1 71 ? 2.339 12.061 1.394 1.00 87.94 71 LEU A C 1
ATOM 594 O O . LEU A 1 71 ? 2.426 13.286 1.450 1.00 87.94 71 LEU A O 1
ATOM 598 N N . PHE A 1 72 ? 3.228 11.328 0.727 1.00 86.62 72 PHE A N 1
ATOM 599 C CA . PHE A 1 72 ? 4.466 11.855 0.154 1.00 86.62 72 PHE A CA 1
ATOM 600 C C . PHE A 1 72 ? 4.604 11.540 -1.342 1.00 86.62 72 PHE A C 1
ATOM 602 O O . PHE A 1 72 ? 5.668 11.100 -1.788 1.00 86.62 72 PHE A O 1
ATOM 609 N N . PRO A 1 73 ? 3.584 11.826 -2.176 1.00 79.31 73 PRO A N 1
ATOM 610 C CA . PRO A 1 73 ? 3.612 11.471 -3.592 1.00 79.31 73 PRO A CA 1
ATOM 611 C C . PRO A 1 73 ? 4.805 12.097 -4.330 1.00 79.31 73 PRO A C 1
ATOM 613 O O . PRO A 1 73 ? 5.268 11.559 -5.333 1.00 79.31 73 PRO A O 1
ATOM 616 N N . HIS A 1 74 ? 5.293 13.254 -3.889 1.00 77.69 74 HIS A N 1
ATOM 617 C CA . HIS A 1 74 ? 6.354 14.009 -4.556 1.00 77.69 74 HIS A CA 1
ATOM 618 C C . HIS A 1 74 ? 7.752 13.374 -4.443 1.00 77.69 74 HIS A C 1
ATOM 620 O O . HIS A 1 74 ? 8.617 13.713 -5.256 1.00 77.69 74 HIS A O 1
ATOM 626 N N . LEU A 1 75 ? 7.966 12.464 -3.483 1.00 78.44 75 LEU A N 1
ATOM 627 C CA . LEU A 1 75 ? 9.246 11.772 -3.278 1.00 78.44 75 LEU A CA 1
ATOM 628 C C . LEU A 1 75 ? 9.583 10.819 -4.426 1.00 78.44 75 LEU A C 1
ATOM 630 O O . LEU A 1 75 ? 10.753 10.544 -4.670 1.00 78.44 75 LEU A O 1
ATOM 634 N N . ASP A 1 76 ? 8.566 10.319 -5.123 1.00 70.44 76 ASP A N 1
ATOM 635 C CA . ASP A 1 76 ? 8.711 9.249 -6.106 1.00 70.44 76 ASP A CA 1
ATOM 636 C C . ASP A 1 76 ? 8.301 9.744 -7.497 1.00 70.44 76 ASP A C 1
ATOM 638 O O . ASP A 1 76 ? 7.426 9.191 -8.165 1.00 70.44 76 ASP A O 1
ATOM 642 N N . ARG A 1 77 ? 8.928 10.852 -7.917 1.00 63.81 77 ARG A N 1
ATOM 643 C CA . ARG A 1 77 ? 8.815 11.372 -9.282 1.00 63.81 77 ARG A CA 1
ATOM 644 C C . ARG A 1 77 ? 9.653 10.527 -10.228 1.00 63.81 77 ARG A C 1
ATOM 646 O O . ARG A 1 77 ? 10.851 10.351 -10.023 1.00 63.81 77 ARG A O 1
ATOM 653 N N . TYR A 1 78 ? 9.005 10.044 -11.277 1.00 64.25 78 TYR A N 1
ATOM 654 C CA . TYR A 1 78 ? 9.676 9.309 -12.327 1.00 64.25 78 TYR A CA 1
ATOM 655 C C . TYR A 1 78 ? 10.230 10.293 -13.364 1.00 64.25 78 TYR A C 1
ATOM 657 O O . TYR A 1 78 ? 9.460 11.130 -13.844 1.00 64.25 78 TYR A O 1
ATOM 665 N N . PRO A 1 79 ? 11.536 10.261 -13.689 1.00 57.72 79 PRO A N 1
ATOM 666 C CA . PRO A 1 79 ? 12.065 11.118 -14.735 1.00 57.72 79 PRO A CA 1
ATOM 667 C C . PRO A 1 79 ? 11.386 10.739 -16.059 1.00 57.72 79 PRO A C 1
ATOM 669 O O . PRO A 1 79 ? 11.276 9.543 -16.352 1.00 57.72 79 PRO A O 1
ATOM 672 N N . PRO A 1 80 ? 10.918 11.716 -16.854 1.00 54.19 80 PRO A N 1
ATOM 673 C CA . PRO A 1 80 ? 10.404 11.448 -18.187 1.00 54.19 80 PRO A CA 1
ATOM 674 C C . PRO A 1 80 ? 11.566 10.925 -19.040 1.00 54.19 80 PRO A C 1
ATOM 676 O O . PRO A 1 80 ? 12.365 11.691 -19.565 1.00 54.19 80 PRO A O 1
ATOM 679 N N . LYS A 1 81 ? 11.719 9.601 -19.103 1.00 57.12 81 LYS A N 1
ATOM 680 C CA . LYS A 1 81 ? 12.580 8.945 -20.086 1.00 57.12 81 LYS A CA 1
ATOM 681 C C . LYS A 1 81 ? 11.796 8.791 -21.383 1.00 57.12 81 LYS A C 1
ATOM 683 O O . LYS A 1 81 ? 10.582 8.578 -21.349 1.00 57.12 81 LYS A O 1
ATOM 688 N N . GLU A 1 82 ? 12.523 8.837 -22.493 1.00 53.97 82 GLU A N 1
ATOM 689 C CA . GLU A 1 82 ? 12.027 8.869 -23.879 1.00 53.97 82 GLU A CA 1
ATOM 690 C C . GLU A 1 82 ? 11.077 7.710 -24.253 1.00 53.97 82 GLU A C 1
ATOM 692 O O . GLU A 1 82 ? 10.323 7.829 -25.212 1.00 53.97 82 GLU A O 1
ATOM 697 N N . CYS A 1 83 ? 11.023 6.635 -23.454 1.00 62.56 83 CYS A N 1
ATOM 698 C CA . CYS A 1 83 ? 10.152 5.472 -23.669 1.00 62.56 83 CYS A CA 1
ATOM 699 C C . CYS A 1 83 ? 9.193 5.211 -22.487 1.00 62.56 83 CYS A C 1
ATOM 701 O O . CYS A 1 83 ? 9.155 4.111 -21.921 1.00 62.56 83 CYS A O 1
ATOM 703 N N . THR A 1 84 ? 8.452 6.235 -22.056 1.00 62.91 84 THR A N 1
ATOM 704 C CA . THR A 1 84 ? 7.383 6.095 -21.052 1.00 62.91 84 THR A CA 1
ATOM 705 C C . THR A 1 84 ? 6.013 6.275 -21.700 1.00 62.91 84 THR A C 1
ATOM 707 O O . THR A 1 84 ? 5.707 7.329 -22.250 1.00 62.91 84 THR A O 1
ATOM 710 N N . PHE A 1 85 ? 5.176 5.238 -21.636 1.00 65.56 85 PHE A N 1
ATOM 711 C CA . PHE A 1 85 ? 3.830 5.256 -22.208 1.00 65.56 85 PHE A CA 1
ATOM 712 C C . PHE A 1 85 ? 2.794 5.295 -21.085 1.00 65.56 85 PHE A C 1
ATOM 714 O O . PHE A 1 85 ? 2.820 4.483 -20.162 1.00 65.56 85 PHE A O 1
ATOM 721 N N . SER A 1 86 ? 1.881 6.261 -21.136 1.00 64.75 86 SER A N 1
ATOM 722 C CA . SER A 1 86 ? 0.743 6.297 -20.215 1.00 64.75 86 SER A CA 1
ATOM 723 C C . SER A 1 86 ? -0.321 5.295 -20.670 1.00 64.75 86 SER A C 1
ATOM 725 O O . SER A 1 86 ? -0.564 5.166 -21.867 1.00 64.75 86 SER A O 1
ATOM 727 N N . TYR A 1 87 ? -0.955 4.595 -19.727 1.00 60.19 87 TYR A N 1
ATOM 728 C CA . TYR A 1 87 ? -1.852 3.469 -20.019 1.00 60.19 87 TYR A CA 1
ATOM 729 C C . TYR A 1 87 ? -3.107 3.841 -20.812 1.00 60.19 87 TYR A C 1
ATOM 731 O O . TYR A 1 87 ? -3.542 3.064 -21.653 1.00 60.19 87 TYR A O 1
ATOM 739 N N . HIS A 1 88 ? -3.675 5.021 -20.587 1.00 54.28 88 HIS A N 1
ATOM 740 C CA . HIS A 1 88 ? -4.678 5.633 -21.456 1.00 54.28 88 HIS A CA 1
ATOM 741 C C . HIS A 1 88 ? -4.976 7.022 -20.896 1.00 54.28 88 HIS A C 1
ATOM 743 O O . HIS A 1 88 ? -5.216 7.185 -19.697 1.00 54.28 88 HIS A O 1
ATOM 749 N N . LYS A 1 89 ? -4.935 8.042 -21.750 1.00 50.06 89 LYS A N 1
ATOM 750 C CA . LYS A 1 89 ? -5.442 9.376 -21.416 1.00 50.06 89 LYS A CA 1
ATOM 751 C C . LYS A 1 89 ? -6.969 9.212 -21.327 1.00 50.06 89 LYS A C 1
ATOM 753 O O . LYS A 1 89 ? -7.554 8.797 -22.316 1.00 50.06 89 LYS A O 1
ATOM 758 N N . ASN A 1 90 ? -7.576 9.495 -20.169 1.00 52.47 90 ASN A N 1
ATOM 759 C CA . ASN A 1 90 ? -9.020 9.358 -19.857 1.00 52.47 90 ASN A CA 1
ATOM 760 C C . ASN A 1 90 ? -9.473 7.997 -19.295 1.00 52.47 90 ASN A C 1
ATOM 762 O O . ASN A 1 90 ? -10.446 7.414 -19.755 1.00 52.47 90 ASN A O 1
ATOM 766 N N . SER A 1 91 ? -8.804 7.488 -18.259 1.00 63.41 91 SER A N 1
ATOM 767 C CA . SER A 1 91 ? -9.376 6.371 -17.501 1.00 63.41 91 SER A CA 1
ATOM 768 C C . SER A 1 91 ? -10.574 6.845 -16.665 1.00 63.41 91 SER A C 1
ATOM 770 O O . SER A 1 91 ? -10.416 7.693 -15.784 1.00 63.41 91 SER A O 1
ATOM 772 N N . GLU A 1 92 ? -11.749 6.244 -16.879 1.00 74.06 92 GLU A N 1
ATOM 773 C CA . GLU A 1 92 ? -12.957 6.400 -16.040 1.00 74.06 92 GLU A CA 1
ATOM 774 C C . GLU A 1 92 ? -12.723 6.026 -14.566 1.00 74.06 92 GLU A C 1
ATOM 776 O O . GLU A 1 92 ? -13.522 6.342 -13.683 1.00 74.06 92 GLU A O 1
ATOM 781 N N . TYR A 1 93 ? -11.579 5.401 -14.275 1.00 79.44 93 TYR A N 1
ATOM 782 C CA . TYR A 1 93 ? -11.151 5.009 -12.940 1.00 79.44 93 TYR A CA 1
ATOM 783 C C . TYR A 1 93 ? -11.157 6.165 -11.934 1.00 79.44 93 TYR A C 1
ATOM 785 O O . TYR A 1 93 ? -11.390 5.933 -10.751 1.00 79.44 93 TYR A O 1
ATOM 793 N N . PHE A 1 94 ? -10.937 7.410 -12.374 1.00 85.00 94 PHE A N 1
ATOM 794 C CA . PHE A 1 94 ? -11.036 8.559 -11.471 1.00 85.00 94 PHE A CA 1
ATOM 795 C C . PHE A 1 94 ? -12.458 8.760 -10.927 1.00 85.00 94 PHE A C 1
ATOM 797 O O . PHE A 1 94 ? -12.611 9.060 -9.745 1.00 85.00 94 PHE A O 1
ATOM 804 N N . GLY A 1 95 ? -13.486 8.553 -11.757 1.00 88.19 95 GLY A N 1
ATOM 805 C CA . GLY A 1 95 ? -14.884 8.659 -11.335 1.00 88.19 95 GLY A CA 1
ATOM 806 C C . GLY A 1 95 ? -15.238 7.593 -10.301 1.00 88.19 95 GLY A C 1
ATOM 807 O O . GLY A 1 95 ? -15.727 7.918 -9.221 1.00 88.19 95 GLY A O 1
ATOM 808 N N . VAL A 1 96 ? -14.887 6.333 -10.583 1.00 89.00 96 VAL A N 1
ATOM 809 C CA . VAL A 1 96 ? -15.082 5.210 -9.647 1.00 89.00 96 VAL A CA 1
ATOM 810 C C . VAL A 1 96 ? -14.339 5.449 -8.330 1.00 89.00 96 VAL A C 1
ATOM 812 O O . VAL A 1 96 ? -14.892 5.229 -7.255 1.00 89.00 96 VAL A O 1
ATOM 815 N N . PHE A 1 97 ? -13.103 5.949 -8.399 1.00 89.88 97 PHE A N 1
ATOM 816 C CA . PHE A 1 97 ? -12.322 6.299 -7.217 1.00 89.88 97 PHE A CA 1
ATOM 817 C C . PHE A 1 97 ? -13.015 7.378 -6.374 1.00 89.88 97 PHE A C 1
ATOM 819 O O . PHE A 1 97 ? -13.134 7.216 -5.164 1.00 89.88 97 PHE A O 1
ATOM 826 N N . LEU A 1 98 ? -13.517 8.450 -6.995 1.00 91.00 98 LEU A N 1
ATOM 827 C CA . LEU A 1 98 ? -14.197 9.530 -6.279 1.00 91.00 98 LEU A CA 1
ATOM 828 C C . LEU A 1 98 ? -15.495 9.052 -5.611 1.00 91.00 98 LEU A C 1
ATOM 830 O O . LEU A 1 98 ? -15.749 9.410 -4.461 1.00 91.00 98 LEU A O 1
ATOM 834 N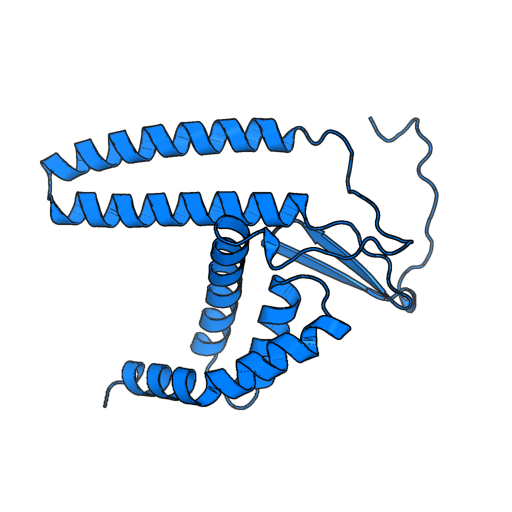 N . MET A 1 99 ? -16.273 8.199 -6.285 1.00 94.56 99 MET A N 1
ATOM 835 C CA . MET A 1 99 ? -17.464 7.572 -5.697 1.00 94.56 99 MET A CA 1
ATOM 836 C C . MET A 1 99 ? -17.113 6.706 -4.484 1.00 94.56 99 MET A C 1
ATOM 838 O O . MET A 1 99 ? -17.782 6.789 -3.456 1.00 94.56 99 MET A O 1
ATOM 842 N N . LEU A 1 100 ? -16.043 5.912 -4.576 1.00 94.38 100 LEU A N 1
ATOM 843 C CA . LEU A 1 100 ? -15.610 5.036 -3.490 1.00 94.38 100 LEU A CA 1
ATOM 844 C C . LEU A 1 100 ? -15.120 5.827 -2.268 1.00 94.38 100 LEU A C 1
ATOM 846 O O . LEU A 1 100 ? -15.505 5.514 -1.146 1.00 94.38 100 LEU A O 1
ATOM 850 N N . ILE A 1 101 ? -14.330 6.886 -2.477 1.00 94.94 101 ILE A N 1
ATOM 851 C CA . ILE A 1 101 ? -13.898 7.790 -1.398 1.00 94.94 101 ILE A CA 1
ATOM 852 C C . ILE A 1 101 ? -15.109 8.430 -0.714 1.00 94.94 101 ILE A C 1
ATOM 854 O O . ILE A 1 101 ? -15.164 8.485 0.513 1.00 94.94 101 ILE A O 1
ATOM 858 N N . HIS A 1 102 ? -16.088 8.892 -1.494 1.00 94.62 102 HIS A N 1
ATOM 859 C CA . HIS A 1 102 ? -17.301 9.496 -0.951 1.00 94.62 102 HIS A CA 1
ATOM 860 C C . HIS A 1 102 ? -18.099 8.507 -0.090 1.00 94.62 102 HIS A C 1
ATOM 862 O O . HIS A 1 102 ? -18.484 8.843 1.029 1.00 94.62 102 HIS A O 1
ATOM 868 N N . ALA A 1 103 ? -18.283 7.276 -0.576 1.00 96.56 103 ALA A N 1
ATOM 869 C CA . ALA A 1 103 ? -18.946 6.215 0.175 1.00 96.56 103 ALA A CA 1
ATOM 870 C C . ALA A 1 103 ? -18.214 5.896 1.490 1.00 96.56 103 ALA A 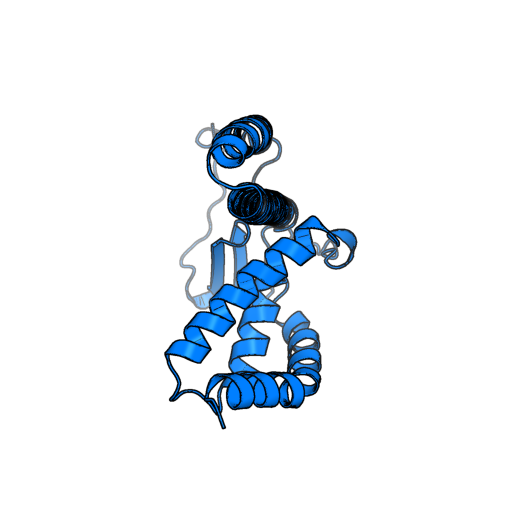C 1
ATOM 872 O O . ALA A 1 103 ? -18.860 5.843 2.533 1.00 96.56 103 ALA A O 1
ATOM 873 N N . MET A 1 104 ? -16.878 5.787 1.469 1.00 96.00 104 MET A N 1
ATOM 874 C CA . MET A 1 104 ? -16.089 5.529 2.682 1.00 96.00 104 MET A CA 1
ATOM 875 C C . MET A 1 104 ? -16.225 6.640 3.726 1.00 96.00 104 MET A C 1
ATOM 877 O O . MET A 1 104 ? -16.276 6.357 4.916 1.00 96.00 104 MET A O 1
ATOM 881 N N . VAL A 1 105 ? -16.303 7.911 3.320 1.00 96.25 105 VAL A N 1
ATOM 882 C CA . VAL A 1 105 ? -16.486 9.017 4.280 1.00 96.25 105 VAL A CA 1
ATOM 883 C C . VAL A 1 105 ? -17.835 8.911 4.994 1.00 96.25 105 VAL A C 1
ATOM 885 O O . VAL A 1 105 ? -17.905 9.115 6.205 1.00 96.25 105 VAL A O 1
ATOM 888 N N . ILE A 1 106 ? -18.900 8.568 4.264 1.00 97.19 106 ILE A N 1
ATOM 889 C CA . ILE A 1 106 ? -20.228 8.356 4.855 1.00 97.19 106 ILE A CA 1
ATOM 890 C C . ILE A 1 106 ? -20.205 7.140 5.788 1.00 97.19 106 ILE A C 1
ATOM 892 O O . ILE A 1 106 ? -20.720 7.218 6.903 1.00 97.19 106 ILE A O 1
ATOM 896 N N . GLU A 1 107 ? -19.576 6.047 5.355 1.00 96.94 107 GLU A N 1
ATOM 897 C CA . GLU A 1 107 ? -19.410 4.824 6.143 1.00 96.94 107 GLU A CA 1
ATOM 898 C C . GLU A 1 107 ? -18.678 5.094 7.462 1.00 96.94 107 GLU A C 1
ATOM 900 O O . GLU A 1 107 ? -19.191 4.717 8.512 1.00 96.94 107 GLU A O 1
ATOM 905 N N . ILE A 1 108 ? -17.564 5.837 7.440 1.00 97.06 108 ILE A N 1
ATOM 906 C CA . ILE A 1 108 ? -16.807 6.225 8.642 1.00 97.06 108 ILE A CA 1
ATOM 907 C C . ILE A 1 108 ? -17.714 6.906 9.669 1.00 97.06 108 ILE A C 1
ATOM 909 O O . ILE A 1 108 ? -17.688 6.564 10.851 1.00 97.06 108 ILE A O 1
ATOM 913 N N . ILE A 1 109 ? -18.523 7.875 9.230 1.00 96.75 109 ILE A N 1
ATOM 914 C CA . ILE A 1 109 ? -19.413 8.625 10.124 1.00 96.75 109 ILE A CA 1
ATOM 915 C C . ILE A 1 109 ? -20.504 7.700 10.676 1.00 96.75 109 ILE A C 1
ATOM 917 O O . ILE A 1 109 ? -20.747 7.687 11.884 1.00 96.75 109 ILE A O 1
ATOM 921 N N . ALA A 1 110 ? -21.140 6.911 9.807 1.00 97.06 110 ALA A N 1
ATOM 922 C CA . ALA A 1 110 ? -22.216 6.003 10.188 1.00 97.06 110 ALA A CA 1
ATOM 923 C C . ALA A 1 110 ? -21.739 4.932 11.183 1.00 97.06 110 ALA A C 1
ATOM 925 O O . ALA A 1 110 ? -22.363 4.737 12.227 1.00 97.06 110 ALA A O 1
ATOM 926 N N . VAL A 1 111 ? -20.611 4.280 10.893 1.00 96.94 111 VAL A N 1
ATOM 927 C CA . VAL A 1 111 ? -20.012 3.236 11.733 1.00 96.94 111 VAL A CA 1
ATOM 928 C C . VAL A 1 111 ? -19.509 3.820 13.051 1.00 96.94 111 VAL A C 1
ATOM 930 O O . VAL A 1 111 ? -19.744 3.219 14.098 1.00 96.94 111 VAL A O 1
ATOM 933 N N . HIS A 1 112 ? -18.892 5.007 13.045 1.00 96.62 112 HIS A N 1
ATOM 934 C CA . HIS A 1 112 ? -18.457 5.661 14.281 1.00 96.62 112 HIS A CA 1
ATOM 935 C C . HIS A 1 112 ? -19.643 5.957 15.207 1.00 96.62 112 HIS A C 1
ATOM 937 O O . HIS A 1 112 ? -19.616 5.575 16.375 1.00 96.62 112 HIS A O 1
ATOM 943 N N . VAL A 1 113 ? -20.711 6.580 14.691 1.00 97.06 113 VAL A N 1
ATOM 944 C CA . VAL A 1 113 ? -21.915 6.897 15.483 1.00 97.06 113 VAL A CA 1
ATOM 945 C C . VAL A 1 113 ? -22.607 5.629 15.981 1.00 97.06 113 VAL A C 1
ATOM 947 O O . VAL A 1 113 ? -23.050 5.591 17.128 1.00 97.06 113 VAL A O 1
ATOM 950 N N . LEU A 1 114 ? -22.671 4.580 15.159 1.00 97.12 114 LEU A N 1
ATOM 951 C CA . LEU A 1 114 ? -23.226 3.293 15.567 1.00 97.12 114 LEU A CA 1
ATOM 952 C C . LEU A 1 114 ? -22.409 2.676 16.709 1.00 97.12 114 LEU A C 1
ATOM 954 O O . LEU A 1 114 ? -22.967 2.300 17.736 1.00 97.12 114 LEU A O 1
ATOM 958 N N . LEU A 1 115 ? -21.084 2.607 16.567 1.00 97.19 115 LEU A N 1
ATOM 959 C CA . LEU A 1 115 ? -20.208 2.008 17.575 1.00 97.19 115 LEU A CA 1
ATOM 960 C C . LEU A 1 115 ? -20.136 2.823 18.862 1.00 97.19 115 LEU A C 1
ATOM 962 O O . LEU A 1 115 ? -19.977 2.234 19.929 1.00 97.19 115 LEU A O 1
ATOM 966 N N . MET A 1 116 ? -20.323 4.141 18.795 1.00 96.62 116 MET A N 1
ATOM 967 C CA . MET A 1 116 ? -20.428 5.003 19.974 1.00 96.62 116 MET A CA 1
ATOM 968 C C . MET A 1 116 ? -21.554 4.573 20.923 1.00 96.62 116 MET A C 1
ATOM 970 O O . MET A 1 116 ? -21.431 4.784 22.127 1.00 96.62 116 MET A O 1
ATOM 974 N N . GLN A 1 117 ? -22.613 3.935 20.409 1.00 96.38 117 GLN A N 1
ATOM 975 C CA . GLN A 1 117 ? -23.708 3.399 21.228 1.00 96.38 117 GLN A CA 1
ATOM 976 C C . GLN A 1 117 ? -23.300 2.148 22.019 1.00 96.38 117 GLN A C 1
ATOM 978 O O . GLN A 1 117 ? -23.899 1.855 23.050 1.00 96.38 117 GLN A O 1
ATOM 983 N N . PHE A 1 118 ? -22.282 1.418 21.557 1.00 94.88 118 PHE A N 1
ATOM 984 C CA . PHE A 1 118 ? -21.804 0.187 22.191 1.00 94.88 118 PHE A CA 1
ATOM 985 C C . PHE A 1 118 ? -20.545 0.417 23.034 1.00 94.88 118 PHE A C 1
ATOM 987 O O . PHE A 1 118 ? -20.451 -0.067 24.160 1.00 94.88 118 PHE A O 1
ATOM 994 N N . SER A 1 119 ? -19.550 1.129 22.497 1.00 96.44 119 SER A N 1
ATOM 995 C CA . SER A 1 119 ? -18.288 1.424 23.177 1.00 96.44 119 SER A CA 1
ATOM 996 C C . SER A 1 119 ? -17.546 2.585 22.518 1.00 96.44 119 SER A C 1
ATOM 998 O O . SER A 1 119 ? -17.217 2.548 21.331 1.00 96.44 119 SER A O 1
ATOM 1000 N N . HIS A 1 120 ? -17.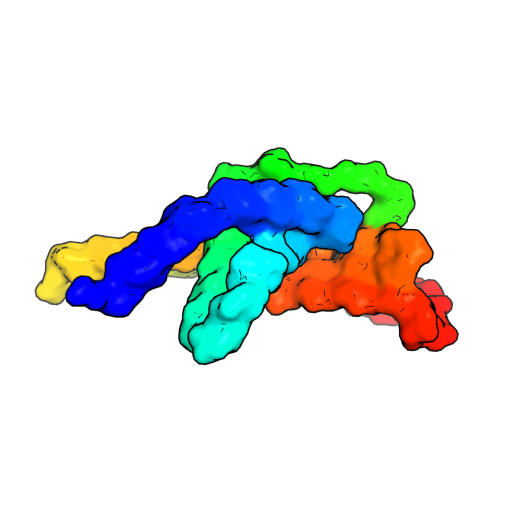170 3.573 23.332 1.00 95.56 120 HIS A N 1
ATOM 1001 C CA . HIS A 1 120 ? -16.360 4.708 22.887 1.00 95.56 120 HIS A CA 1
ATOM 1002 C C . HIS A 1 120 ? -14.999 4.267 22.326 1.00 95.56 120 HIS A C 1
ATOM 1004 O O . HIS A 1 120 ? -14.532 4.779 21.311 1.00 95.56 120 HIS A O 1
ATOM 1010 N N . THR A 1 121 ? -14.366 3.276 22.961 1.00 96.69 121 THR A N 1
ATOM 1011 C CA . THR A 1 121 ? -13.067 2.755 22.522 1.00 96.69 121 THR A CA 1
ATOM 1012 C C . THR A 1 121 ? -13.184 2.023 21.188 1.00 96.69 121 THR A C 1
ATOM 1014 O O . THR A 1 121 ? -12.353 2.235 20.307 1.00 96.69 121 THR A O 1
ATOM 1017 N N . ALA A 1 122 ? -14.220 1.196 21.011 1.00 95.62 122 ALA A N 1
ATOM 1018 C CA . ALA A 1 122 ? -14.434 0.476 19.756 1.00 95.62 122 ALA A CA 1
ATOM 1019 C C . ALA A 1 122 ? -14.689 1.437 18.585 1.00 95.62 122 ALA A C 1
ATOM 1021 O O . ALA A 1 122 ? -14.135 1.230 17.507 1.00 95.62 122 ALA A O 1
ATOM 1022 N N . ALA A 1 123 ? -15.453 2.511 18.815 1.00 96.31 123 ALA A N 1
ATOM 1023 C CA . ALA A 1 123 ? -15.718 3.534 17.807 1.00 96.31 123 ALA A CA 1
ATOM 1024 C C . ALA A 1 123 ? -14.428 4.185 17.292 1.00 96.31 123 ALA A C 1
ATOM 1026 O O . ALA A 1 123 ? -14.211 4.258 16.085 1.00 96.31 123 ALA A O 1
ATOM 1027 N N . TRP A 1 124 ? -13.528 4.594 18.190 1.00 97.00 124 TRP A N 1
ATOM 1028 C CA . TRP A 1 124 ? -12.245 5.176 17.790 1.00 97.00 124 TRP A CA 1
ATOM 1029 C C . TRP A 1 124 ? -11.319 4.182 17.091 1.00 97.00 124 TRP A C 1
ATOM 1031 O O . TRP A 1 124 ? -10.670 4.551 16.114 1.00 97.00 124 TRP A O 1
ATOM 1041 N N . ILE A 1 125 ? -11.266 2.927 17.551 1.00 96.88 125 ILE A N 1
ATOM 1042 C CA . ILE A 1 125 ? -10.465 1.885 16.891 1.00 96.88 125 ILE A CA 1
ATOM 1043 C C . ILE A 1 125 ? -10.949 1.672 15.452 1.00 96.88 125 ILE A C 1
ATOM 1045 O O . ILE A 1 125 ? -10.128 1.675 14.534 1.00 96.88 125 ILE A O 1
ATOM 1049 N N . ALA A 1 126 ? -12.261 1.529 15.249 1.00 95.88 126 ALA A N 1
ATOM 1050 C CA . ALA A 1 126 ? -12.845 1.360 13.921 1.00 95.88 126 ALA A CA 1
ATOM 1051 C C . ALA A 1 126 ? -12.561 2.571 13.024 1.00 95.88 126 ALA A C 1
ATOM 1053 O O . ALA A 1 126 ? -12.044 2.412 11.925 1.00 95.88 126 ALA A O 1
ATOM 1054 N N . THR A 1 127 ? -12.760 3.790 13.531 1.00 96.44 127 THR A N 1
ATOM 1055 C CA . THR A 1 127 ? -12.473 5.012 12.768 1.00 96.44 127 THR A CA 1
ATOM 1056 C C . THR A 1 127 ? -11.009 5.130 12.359 1.00 96.44 127 THR A C 1
ATOM 1058 O O . THR A 1 127 ? -10.724 5.536 11.236 1.00 96.44 127 THR A O 1
ATOM 1061 N N . ILE A 1 128 ? -10.062 4.762 13.227 1.00 96.44 128 ILE A N 1
ATOM 1062 C CA . ILE A 1 128 ? -8.637 4.748 12.863 1.00 96.44 128 ILE A CA 1
ATOM 1063 C C . ILE A 1 128 ? -8.381 3.734 11.742 1.00 96.44 128 ILE A C 1
ATOM 1065 O O . ILE A 1 128 ? -7.627 4.032 10.813 1.00 96.44 128 ILE A O 1
ATOM 1069 N N . LEU A 1 129 ? -9.007 2.557 11.812 1.00 95.44 129 LEU A N 1
ATOM 1070 C CA . LEU A 1 129 ? -8.878 1.520 10.792 1.00 95.44 129 LEU A CA 1
ATOM 1071 C C . LEU A 1 129 ? -9.460 1.967 9.443 1.00 95.44 129 LEU A C 1
ATOM 1073 O O . LEU A 1 129 ? -8.816 1.773 8.411 1.00 95.44 129 LEU A O 1
ATOM 1077 N N . ASP A 1 130 ? -10.614 2.627 9.446 1.00 95.81 130 ASP A N 1
ATOM 1078 C CA . ASP A 1 130 ? -11.239 3.138 8.226 1.00 95.81 130 ASP A CA 1
ATOM 1079 C C . ASP A 1 130 ? -10.435 4.286 7.608 1.00 95.81 130 ASP A C 1
ATOM 1081 O O . ASP A 1 130 ? -10.207 4.313 6.398 1.00 95.81 130 ASP A O 1
ATOM 1085 N N . VAL A 1 131 ? -9.928 5.213 8.430 1.00 94.62 131 VAL A N 1
ATOM 1086 C CA . VAL A 1 131 ? -9.024 6.279 7.967 1.00 94.62 131 VAL A CA 1
ATOM 1087 C C . VAL A 1 131 ? -7.748 5.680 7.374 1.00 94.62 131 VAL A C 1
ATOM 1089 O O . VAL A 1 131 ? -7.259 6.149 6.344 1.00 94.62 131 VAL A O 1
ATOM 1092 N N . TYR A 1 132 ? -7.210 4.623 7.980 1.00 93.25 132 TYR A N 1
ATOM 1093 C CA . TYR A 1 132 ? -6.069 3.897 7.433 1.00 93.25 132 TYR A CA 1
ATOM 1094 C C . TYR A 1 132 ? -6.391 3.256 6.071 1.00 93.25 132 TYR A C 1
ATOM 1096 O O . TYR A 1 132 ? -5.616 3.413 5.123 1.00 93.25 132 TYR A O 1
ATOM 1104 N N . ALA A 1 133 ? -7.546 2.600 5.932 1.00 92.88 133 ALA A N 1
ATOM 1105 C CA . ALA A 1 133 ? -7.996 2.026 4.665 1.00 92.88 133 ALA A CA 1
ATOM 1106 C C . ALA A 1 133 ? -8.203 3.103 3.582 1.00 92.88 133 ALA A C 1
ATOM 1108 O O . ALA A 1 133 ? -7.795 2.920 2.431 1.00 92.88 133 ALA A O 1
ATOM 1109 N N . LEU A 1 134 ? -8.744 4.263 3.961 1.00 93.69 134 LEU A N 1
ATOM 1110 C CA . LEU A 1 134 ? -8.902 5.419 3.083 1.00 93.69 134 LEU A CA 1
ATOM 1111 C C . LEU A 1 134 ? -7.547 5.929 2.567 1.00 93.69 134 LEU A C 1
ATOM 1113 O O . LEU A 1 134 ? -7.374 6.149 1.365 1.00 93.69 134 LEU A O 1
ATOM 1117 N N . LEU A 1 135 ? -6.554 6.066 3.453 1.00 91.94 135 LEU A N 1
ATOM 1118 C CA . LEU A 1 135 ? -5.187 6.440 3.074 1.00 91.94 135 LEU A CA 1
ATOM 1119 C C . LEU A 1 135 ? -4.555 5.412 2.132 1.00 91.94 135 LEU A C 1
ATOM 1121 O O . LEU A 1 135 ? -3.910 5.795 1.154 1.00 91.94 135 LEU A O 1
ATOM 1125 N N . PHE A 1 136 ? -4.759 4.119 2.390 1.00 90.81 136 PHE A N 1
ATOM 1126 C CA . PHE A 1 136 ? -4.275 3.054 1.515 1.00 90.81 136 PHE A CA 1
ATOM 1127 C C . PHE A 1 136 ? -4.863 3.181 0.104 1.00 90.81 136 PHE A C 1
ATOM 1129 O O . PHE A 1 136 ? -4.125 3.127 -0.883 1.00 90.81 136 PHE A O 1
ATOM 1136 N N . LEU A 1 137 ? -6.173 3.417 -0.002 1.00 91.12 137 LEU A N 1
ATOM 1137 C CA . LEU A 1 137 ? -6.870 3.572 -1.278 1.00 91.12 137 LEU A CA 1
ATOM 1138 C C . LEU A 1 137 ? -6.360 4.788 -2.069 1.00 91.12 137 LEU A C 1
ATOM 1140 O O . LEU A 1 137 ? -6.110 4.687 -3.273 1.00 91.12 137 LEU A O 1
ATOM 1144 N N . ILE A 1 138 ? -6.140 5.921 -1.395 1.00 91.00 138 ILE A N 1
ATOM 1145 C CA . ILE A 1 138 ? -5.528 7.116 -1.997 1.00 91.00 138 ILE A CA 1
ATOM 1146 C C . ILE A 1 138 ? -4.113 6.800 -2.501 1.00 91.00 138 ILE A C 1
ATOM 1148 O O . ILE A 1 138 ? -3.742 7.196 -3.609 1.00 91.00 138 ILE A O 1
ATOM 1152 N N . GLY A 1 139 ? -3.328 6.064 -1.713 1.00 89.62 139 GLY A N 1
ATOM 1153 C CA . GLY A 1 139 ? -1.985 5.621 -2.076 1.00 89.62 139 GLY A CA 1
ATOM 1154 C C . GLY A 1 139 ? -1.961 4.744 -3.325 1.00 89.62 139 GLY A C 1
ATOM 1155 O O . GLY A 1 139 ? -1.166 4.989 -4.233 1.00 89.62 139 GLY A O 1
ATOM 1156 N N . ASP A 1 140 ? -2.866 3.769 -3.405 1.00 87.44 140 ASP A N 1
ATOM 1157 C CA . ASP A 1 140 ? -3.022 2.882 -4.562 1.00 87.44 140 ASP A CA 1
ATOM 1158 C C . ASP A 1 140 ? -3.421 3.668 -5.818 1.00 87.44 140 ASP A C 1
ATOM 1160 O O . ASP A 1 140 ? -2.818 3.497 -6.878 1.00 87.44 140 ASP A O 1
ATOM 1164 N N . TYR A 1 141 ? -4.350 4.623 -5.698 1.00 87.44 141 TYR A N 1
ATOM 1165 C CA . TYR A 1 141 ? -4.717 5.502 -6.810 1.00 87.44 141 TYR A CA 1
ATOM 1166 C C . TYR A 1 141 ? -3.541 6.357 -7.297 1.00 87.44 141 TYR A C 1
ATOM 1168 O O . TYR A 1 141 ? -3.290 6.464 -8.501 1.00 87.44 141 TYR A O 1
ATOM 1176 N N . GLN A 1 142 ? -2.772 6.935 -6.375 1.00 86.50 142 GLN A N 1
ATOM 1177 C CA . GLN A 1 142 ? -1.583 7.711 -6.724 1.00 86.50 142 GLN A CA 1
ATOM 1178 C C . GLN A 1 142 ? -0.508 6.835 -7.374 1.00 86.50 142 GLN A C 1
ATOM 1180 O O . GLN A 1 142 ? 0.142 7.290 -8.315 1.00 86.50 142 GLN A O 1
ATOM 1185 N N . ALA A 1 143 ? -0.352 5.583 -6.936 1.00 84.44 143 ALA A N 1
ATOM 1186 C CA . ALA A 1 143 ? 0.529 4.618 -7.581 1.00 84.44 143 ALA A CA 1
ATOM 1187 C C . ALA A 1 143 ? 0.068 4.303 -9.012 1.00 84.44 143 ALA A C 1
ATOM 1189 O O . ALA A 1 143 ? 0.892 4.331 -9.919 1.00 84.44 143 ALA A O 1
ATOM 1190 N N . ILE A 1 144 ? -1.236 4.106 -9.254 1.00 81.56 144 ILE A N 1
ATOM 1191 C CA . ILE A 1 144 ? -1.793 3.907 -10.608 1.00 81.56 144 ILE A CA 1
ATOM 1192 C C . ILE A 1 144 ? -1.488 5.113 -11.501 1.00 81.56 144 ILE A C 1
ATOM 1194 O O . ILE A 1 144 ? -0.970 4.954 -12.604 1.00 81.56 144 ILE A O 1
ATOM 1198 N N . ARG A 1 145 ? -1.754 6.333 -11.020 1.00 79.00 145 ARG A N 1
ATOM 1199 C CA . ARG A 1 145 ? -1.491 7.566 -11.782 1.00 79.00 145 ARG A CA 1
ATOM 1200 C C . ARG A 1 145 ? -0.017 7.772 -12.114 1.00 79.00 145 ARG A C 1
ATOM 1202 O O . ARG A 1 145 ? 0.299 8.418 -13.109 1.00 79.00 145 ARG A O 1
ATOM 1209 N N . LYS A 1 146 ? 0.874 7.294 -11.246 1.00 75.62 146 LYS A N 1
ATOM 1210 C CA . LYS A 1 146 ? 2.327 7.496 -11.330 1.00 75.62 146 LYS A CA 1
ATOM 1211 C C . LYS A 1 146 ? 3.087 6.285 -11.838 1.00 75.62 146 LYS A C 1
ATOM 1213 O O . LYS A 1 146 ? 4.314 6.334 -11.855 1.00 75.62 146 LYS A O 1
ATOM 1218 N N . ALA A 1 147 ? 2.394 5.231 -12.245 1.00 72.12 147 ALA A N 1
ATOM 1219 C CA . ALA A 1 147 ? 2.991 4.067 -12.867 1.00 72.12 147 ALA A CA 1
ATOM 1220 C C . ALA A 1 147 ? 2.826 4.172 -14.389 1.00 72.12 147 ALA A C 1
ATOM 1222 O O . ALA A 1 147 ? 1.926 3.544 -14.937 1.00 72.12 147 ALA A O 1
ATOM 1223 N N . PRO A 1 148 ? 3.639 4.975 -15.107 1.00 70.38 148 PRO A N 1
ATOM 1224 C CA . PRO A 1 148 ? 3.698 4.856 -16.553 1.00 70.38 148 PRO A CA 1
ATOM 1225 C C . PRO A 1 148 ? 4.291 3.492 -16.912 1.00 70.38 148 PRO A C 1
ATOM 1227 O O . PRO A 1 148 ? 5.121 2.936 -16.188 1.00 70.38 148 PRO A O 1
ATOM 1230 N N . LEU A 1 149 ? 3.888 2.961 -18.057 1.00 70.44 149 LEU A N 1
ATOM 1231 C CA . LEU A 1 149 ? 4.544 1.818 -18.666 1.00 70.44 149 LEU A CA 1
ATOM 1232 C C . LEU A 1 149 ? 5.974 2.232 -19.017 1.00 70.44 149 LEU A C 1
ATOM 1234 O O . LEU A 1 149 ? 6.184 3.202 -19.751 1.00 70.44 149 LEU A O 1
ATOM 1238 N N . HIS A 1 150 ? 6.955 1.527 -18.456 1.00 72.94 150 HIS A N 1
ATOM 1239 C CA . HIS A 1 150 ? 8.360 1.837 -18.669 1.00 72.94 150 HIS A CA 1
ATOM 1240 C C . HIS A 1 150 ? 9.009 0.778 -19.554 1.00 72.94 150 HIS A C 1
ATOM 1242 O O . HIS A 1 150 ? 9.138 -0.386 -19.170 1.00 72.94 150 HIS A O 1
ATOM 1248 N N . VAL A 1 151 ? 9.439 1.196 -20.742 1.00 72.06 151 VAL A N 1
ATOM 1249 C CA . VAL A 1 151 ? 10.208 0.357 -21.660 1.00 72.06 151 VAL A CA 1
ATOM 1250 C C . VAL A 1 151 ? 11.689 0.554 -21.330 1.00 72.06 151 VAL A C 1
ATOM 1252 O O . VAL A 1 151 ? 12.256 1.613 -21.598 1.00 72.06 151 VAL A O 1
ATOM 1255 N N . GLY A 1 152 ? 12.300 -0.433 -20.673 1.00 71.19 152 GLY A N 1
ATOM 1256 C CA . GLY A 1 152 ? 13.743 -0.452 -20.425 1.00 71.19 152 GLY A CA 1
ATOM 1257 C C . GLY A 1 152 ? 14.514 -1.041 -21.610 1.00 71.19 152 GLY A C 1
ATOM 1258 O O . GLY A 1 152 ? 13.916 -1.512 -22.568 1.00 71.19 152 GLY A O 1
ATOM 1259 N N . ASN A 1 153 ? 15.848 -1.083 -21.529 1.00 69.06 153 ASN A N 1
ATOM 1260 C CA . ASN A 1 153 ? 16.689 -1.606 -22.622 1.00 69.06 153 ASN A CA 1
ATOM 1261 C C . ASN A 1 153 ? 16.579 -3.129 -22.825 1.00 69.06 153 ASN A C 1
ATOM 1263 O O . ASN A 1 153 ? 16.839 -3.618 -23.917 1.00 69.06 153 ASN A O 1
ATOM 1267 N N . ARG A 1 154 ? 16.247 -3.888 -21.771 1.00 73.62 154 ARG A N 1
ATOM 1268 C CA . ARG A 1 154 ? 16.187 -5.366 -21.797 1.00 73.62 154 ARG A CA 1
ATOM 1269 C C . ARG A 1 154 ? 14.824 -5.948 -21.416 1.00 73.62 154 ARG A C 1
ATOM 1271 O O . ARG A 1 154 ? 14.531 -7.087 -21.771 1.00 73.62 154 ARG A O 1
ATOM 1278 N N . SER A 1 155 ? 14.003 -5.173 -20.711 1.00 79.06 155 SER A N 1
ATOM 1279 C CA . SER A 1 155 ? 12.723 -5.634 -20.175 1.00 79.06 155 SER A CA 1
ATOM 1280 C C . SER A 1 155 ? 11.678 -4.526 -20.200 1.00 79.06 155 SER A C 1
ATOM 1282 O O . SER A 1 155 ? 11.988 -3.345 -20.013 1.00 79.06 155 SER A O 1
ATOM 1284 N N . LEU A 1 156 ? 10.428 -4.940 -20.369 1.00 78.44 156 LEU A N 1
ATOM 1285 C CA . LEU A 1 156 ? 9.231 -4.133 -20.215 1.00 78.44 156 LEU A CA 1
ATOM 1286 C C . LEU A 1 156 ? 8.767 -4.170 -18.756 1.00 78.44 156 LEU A C 1
ATOM 1288 O O . LEU A 1 156 ? 8.498 -5.248 -18.226 1.00 78.44 156 LEU A O 1
ATOM 1292 N N . TYR A 1 157 ? 8.634 -3.009 -18.118 1.00 77.00 157 TYR A N 1
ATOM 1293 C CA . TYR A 1 157 ? 8.137 -2.897 -16.749 1.00 77.00 157 TYR A CA 1
ATOM 1294 C C . TYR A 1 157 ? 6.733 -2.306 -16.745 1.00 77.00 157 TYR A C 1
ATOM 1296 O O . TYR A 1 157 ? 6.513 -1.161 -17.151 1.00 77.00 157 TYR A O 1
ATOM 1304 N N . LEU A 1 158 ? 5.788 -3.093 -16.244 1.00 76.75 158 LEU A N 1
ATOM 1305 C CA . LEU A 1 158 ? 4.382 -2.737 -16.167 1.00 76.75 158 LEU A CA 1
ATOM 1306 C C . LEU A 1 158 ? 3.930 -2.852 -14.715 1.00 76.75 158 LEU A C 1
ATOM 1308 O O . LEU A 1 158 ? 4.034 -3.905 -14.087 1.00 76.75 158 LEU A O 1
ATOM 1312 N N . GLN A 1 159 ? 3.459 -1.740 -14.164 1.00 76.44 159 GLN A N 1
ATOM 1313 C CA . GLN A 1 159 ? 2.900 -1.683 -12.824 1.00 76.44 159 GLN A CA 1
ATOM 1314 C C . GLN A 1 159 ? 1.493 -1.101 -12.907 1.00 76.44 159 GLN A C 1
ATOM 1316 O O . GLN A 1 159 ? 1.286 -0.045 -13.497 1.00 76.44 159 GLN A O 1
ATOM 1321 N N . LYS A 1 160 ? 0.532 -1.802 -12.304 1.00 79.50 160 LYS A N 1
ATOM 1322 C CA . LYS A 1 160 ? -0.844 -1.339 -12.137 1.00 79.50 160 LYS A CA 1
ATOM 1323 C C . LYS A 1 160 ? -1.111 -1.208 -10.640 1.00 79.50 160 LYS A C 1
ATOM 1325 O O . LYS A 1 160 ? -1.411 -2.192 -9.961 1.00 79.50 160 LYS A O 1
ATOM 1330 N N . GLY A 1 161 ? -0.959 0.019 -10.146 1.00 78.75 161 GLY A N 1
ATOM 1331 C CA . GLY A 1 161 ? -1.099 0.345 -8.728 1.00 78.75 161 GLY A CA 1
ATOM 1332 C C . GLY A 1 161 ? -0.086 -0.382 -7.854 1.00 78.75 161 GLY A C 1
ATOM 1333 O O . GLY A 1 161 ? 1.032 -0.674 -8.279 1.00 78.75 161 GLY A O 1
ATOM 1334 N N . LEU A 1 162 ? -0.492 -0.689 -6.628 1.00 79.44 162 LEU A N 1
ATOM 1335 C CA . LEU A 1 162 ? 0.318 -1.410 -5.645 1.00 79.44 162 LEU A CA 1
ATOM 1336 C C . LEU A 1 162 ? 0.060 -2.920 -5.647 1.00 79.44 162 LEU A C 1
ATOM 1338 O O . LEU A 1 162 ? 0.688 -3.663 -4.900 1.00 79.44 162 LEU A O 1
ATOM 1342 N N . ARG A 1 163 ? -0.874 -3.383 -6.478 1.00 77.31 163 ARG A N 1
ATOM 1343 C CA . ARG A 1 163 ? -1.364 -4.768 -6.454 1.00 77.31 163 ARG A CA 1
ATOM 1344 C C . ARG A 1 163 ? -0.721 -5.640 -7.521 1.00 77.31 163 ARG A C 1
ATOM 1346 O O . ARG A 1 163 ? -0.607 -6.846 -7.334 1.00 77.31 163 ARG A O 1
ATOM 1353 N N . PHE A 1 164 ? -0.319 -5.046 -8.643 1.00 74.88 164 PHE A N 1
ATOM 1354 C CA . PHE A 1 164 ? 0.206 -5.793 -9.778 1.00 74.88 164 PHE A CA 1
ATOM 1355 C C . PHE A 1 164 ? 1.482 -5.161 -10.320 1.00 74.88 164 PHE A C 1
ATOM 1357 O O . PHE A 1 164 ? 1.507 -3.993 -10.711 1.00 74.88 164 PHE A O 1
ATOM 1364 N N . GLN A 1 165 ? 2.536 -5.968 -10.384 1.00 76.00 165 GLN A N 1
ATOM 1365 C CA . GLN A 1 165 ? 3.804 -5.611 -10.997 1.00 76.00 165 GLN A CA 1
ATOM 1366 C C . GLN A 1 165 ? 4.284 -6.786 -11.839 1.00 76.00 165 GLN A C 1
ATOM 1368 O O . GLN A 1 165 ? 4.380 -7.909 -11.349 1.00 76.00 165 GLN A O 1
ATOM 1373 N N . ILE A 1 166 ? 4.628 -6.512 -13.092 1.00 78.56 166 ILE A N 1
ATOM 1374 C CA . ILE A 1 166 ? 5.208 -7.493 -13.998 1.00 78.56 166 ILE A CA 1
ATOM 1375 C C . ILE A 1 166 ? 6.425 -6.894 -14.704 1.00 78.56 166 ILE A C 1
ATOM 1377 O O . ILE A 1 166 ? 6.454 -5.716 -15.068 1.00 78.56 166 ILE A O 1
ATOM 1381 N N . SER A 1 167 ? 7.456 -7.720 -14.852 1.00 79.06 167 SER A N 1
ATOM 1382 C CA . SER A 1 167 ? 8.640 -7.432 -15.656 1.00 79.06 167 SER A CA 1
ATOM 1383 C C . SER A 1 167 ? 8.731 -8.507 -16.726 1.00 79.06 167 SER A C 1
ATOM 1385 O O . SER A 1 167 ? 8.785 -9.691 -16.395 1.00 79.06 167 SER A O 1
ATOM 1387 N N . ILE A 1 168 ? 8.697 -8.102 -17.992 1.00 82.25 168 ILE A N 1
ATOM 1388 C CA . ILE A 1 168 ? 8.723 -9.011 -19.138 1.00 82.25 168 ILE A CA 1
ATOM 1389 C C . ILE A 1 168 ? 10.037 -8.779 -19.894 1.00 82.25 168 ILE A C 1
ATOM 1391 O O . ILE A 1 168 ? 10.185 -7.727 -20.519 1.00 82.25 168 ILE A O 1
ATOM 1395 N N . PRO A 1 169 ? 11.004 -9.711 -19.843 1.00 83.81 169 PRO A N 1
ATOM 1396 C CA . PRO A 1 169 ? 12.211 -9.647 -20.665 1.00 83.81 169 PRO A CA 1
ATOM 1397 C C . PRO A 1 169 ? 11.866 -9.704 -22.156 1.00 83.81 169 PRO A C 1
ATOM 1399 O O . PRO A 1 169 ? 11.017 -10.501 -22.561 1.00 83.81 169 PRO A O 1
ATOM 1402 N N . PHE A 1 170 ? 12.546 -8.910 -22.9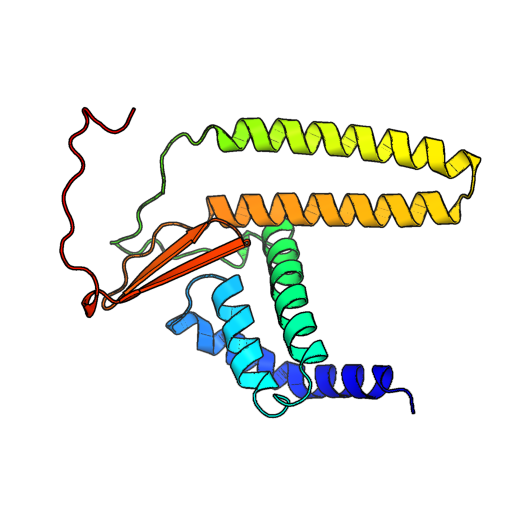87 1.00 81.62 170 PHE A N 1
ATOM 1403 C CA . PHE A 1 170 ? 12.292 -8.903 -24.436 1.00 81.62 170 PHE A CA 1
ATOM 1404 C C . PHE A 1 170 ? 12.600 -10.237 -25.115 1.00 81.62 170 PHE A C 1
ATOM 1406 O O . PHE A 1 170 ? 11.970 -10.567 -26.111 1.00 81.62 170 PHE A O 1
ATOM 1413 N N . GLU A 1 171 ? 13.495 -11.032 -24.534 1.00 84.50 171 GLU A N 1
ATOM 1414 C CA . GLU A 1 171 ? 13.866 -12.376 -24.997 1.00 84.50 171 GLU A CA 1
ATOM 1415 C C . GLU A 1 171 ? 12.663 -13.332 -25.096 1.00 84.50 171 GLU A C 1
ATOM 1417 O O . GLU A 1 171 ? 12.668 -14.259 -25.899 1.00 84.50 171 GLU A O 1
ATOM 1422 N N . ILE A 1 172 ? 11.619 -13.097 -24.295 1.00 85.12 172 ILE A N 1
ATOM 1423 C CA . ILE A 1 172 ? 10.416 -13.941 -24.230 1.00 85.12 172 ILE A CA 1
ATOM 1424 C C . ILE A 1 172 ? 9.297 -13.375 -25.127 1.00 85.12 172 ILE A C 1
ATOM 1426 O O . ILE A 1 172 ? 8.313 -14.055 -25.427 1.00 85.12 172 ILE A O 1
ATOM 1430 N N . ILE A 1 173 ? 9.425 -12.128 -25.593 1.00 83.56 173 ILE A N 1
ATOM 1431 C CA . ILE A 1 173 ? 8.408 -11.477 -26.421 1.00 83.56 173 ILE A CA 1
ATOM 1432 C C . ILE A 1 173 ? 8.558 -11.945 -27.867 1.00 83.56 173 ILE A C 1
ATOM 1434 O O . ILE A 1 173 ? 9.444 -11.513 -28.596 1.00 83.56 173 ILE A O 1
ATOM 1438 N N . LYS A 1 174 ? 7.627 -12.794 -28.310 1.00 83.19 174 LYS A N 1
ATOM 1439 C CA . LYS A 1 174 ? 7.621 -13.328 -29.678 1.00 83.19 174 LYS A CA 1
ATOM 1440 C C . LYS A 1 174 ? 7.386 -12.251 -30.745 1.00 83.19 174 LYS A C 1
ATOM 1442 O O . LYS A 1 174 ? 7.968 -12.326 -31.822 1.00 83.19 174 LYS A O 1
ATOM 1447 N N . GLN A 1 175 ? 6.499 -11.285 -30.485 1.00 83.12 175 GLN A N 1
ATOM 1448 C CA . GLN A 1 175 ? 6.177 -10.201 -31.420 1.00 83.12 175 GLN A CA 1
ATOM 1449 C C . GLN A 1 175 ? 5.435 -9.053 -30.716 1.00 83.12 175 GLN A C 1
ATOM 1451 O O . GLN A 1 175 ? 4.602 -9.303 -29.848 1.00 83.12 175 GLN A O 1
ATOM 1456 N N . MET A 1 176 ? 5.674 -7.810 -31.142 1.00 79.06 176 MET A N 1
ATOM 1457 C CA . MET A 1 176 ? 4.844 -6.640 -30.821 1.00 79.06 176 MET A CA 1
ATOM 1458 C C . MET A 1 176 ? 4.184 -6.137 -32.109 1.00 79.06 176 MET A C 1
ATOM 1460 O O . MET A 1 176 ? 4.851 -6.046 -33.139 1.00 79.06 176 MET A O 1
ATOM 1464 N N . ARG A 1 177 ? 2.880 -5.843 -32.077 1.00 80.81 177 ARG A N 1
ATOM 1465 C CA . ARG A 1 177 ? 2.130 -5.311 -33.227 1.00 80.81 177 ARG A CA 1
ATOM 1466 C C . ARG A 1 177 ? 1.466 -3.985 -32.848 1.00 80.81 177 ARG A C 1
ATOM 1468 O O . ARG A 1 177 ? 0.969 -3.885 -31.726 1.00 80.81 177 ARG A O 1
ATOM 1475 N N . PRO A 1 178 ? 1.429 -2.989 -33.748 1.00 77.69 178 PRO A N 1
ATOM 1476 C CA . PRO A 1 178 ? 0.652 -1.778 -33.521 1.00 77.69 178 PRO A CA 1
ATOM 1477 C C . PRO A 1 178 ? -0.838 -2.130 -33.462 1.00 77.69 178 PRO A C 1
ATOM 1479 O O . PRO A 1 178 ? -1.330 -2.910 -34.279 1.00 77.69 178 PRO A O 1
ATOM 1482 N N . CYS A 1 179 ? -1.556 -1.570 -32.488 1.00 70.81 179 CYS A N 1
ATOM 1483 C CA . CYS A 1 179 ? -3.006 -1.709 -32.438 1.00 70.81 179 CYS A CA 1
ATOM 1484 C C . CYS A 1 179 ? -3.624 -0.792 -33.502 1.00 70.81 179 CYS A C 1
ATOM 1486 O O . CYS A 1 179 ? -3.374 0.415 -33.494 1.00 70.81 179 CYS A O 1
ATOM 1488 N N . ALA A 1 180 ? -4.402 -1.354 -34.429 1.00 71.06 180 ALA A N 1
ATOM 1489 C CA . ALA A 1 180 ? -5.200 -0.556 -35.350 1.00 71.06 180 ALA A CA 1
ATOM 1490 C C . ALA A 1 180 ? -6.321 0.139 -34.561 1.00 71.06 180 ALA A C 1
ATOM 1492 O O . ALA A 1 180 ? -7.014 -0.498 -33.767 1.00 71.06 180 ALA A O 1
ATOM 1493 N N . ALA A 1 181 ? -6.505 1.441 -34.788 1.00 60.88 181 ALA A N 1
ATOM 1494 C CA . ALA A 1 181 ? -7.417 2.292 -34.018 1.00 60.88 181 ALA A CA 1
ATOM 1495 C C . ALA A 1 181 ? -8.894 1.840 -34.031 1.00 60.88 181 ALA A C 1
ATOM 1497 O O . ALA A 1 181 ? -9.675 2.315 -33.219 1.00 60.88 181 ALA A O 1
ATOM 1498 N N . SER A 1 182 ? -9.281 0.907 -34.906 1.00 59.97 182 SER A N 1
ATOM 1499 C CA . SER A 1 182 ? -10.640 0.360 -34.993 1.00 59.97 182 SER A CA 1
ATOM 1500 C C . SER A 1 182 ? -11.003 -0.659 -33.902 1.00 59.97 182 SER A C 1
ATOM 1502 O O . SER A 1 182 ? -12.163 -1.046 -33.826 1.00 59.97 182 SER A O 1
ATOM 1504 N N . ILE A 1 183 ? -10.044 -1.119 -33.085 1.00 54.94 183 ILE A N 1
ATOM 1505 C CA . ILE A 1 183 ? -10.260 -2.191 -32.086 1.00 54.94 183 ILE A CA 1
ATOM 1506 C C . ILE A 1 183 ? -10.172 -1.670 -30.636 1.00 54.94 183 ILE A C 1
ATOM 1508 O O . ILE A 1 183 ? -10.710 -2.290 -29.724 1.00 54.94 183 ILE A O 1
ATOM 1512 N N . CYS A 1 184 ? -9.539 -0.517 -30.402 1.00 46.78 184 CYS A N 1
ATOM 1513 C CA . CYS A 1 184 ? -9.497 0.133 -29.087 1.00 46.78 184 CYS A CA 1
ATOM 1514 C C . CYS A 1 184 ? -10.632 1.158 -28.967 1.00 46.78 184 CYS A C 1
ATOM 1516 O O . CYS A 1 184 ? -10.393 2.353 -29.133 1.00 46.78 184 CYS A O 1
ATOM 1518 N N . SER A 1 185 ? -11.855 0.677 -28.728 1.00 36.50 185 SER A N 1
ATOM 1519 C CA . SER A 1 185 ? -12.980 1.488 -28.226 1.00 36.50 185 SER A CA 1
ATOM 1520 C C . SER A 1 185 ? -13.216 1.153 -26.762 1.00 36.50 185 SER A C 1
ATOM 1522 O O . SER A 1 185 ? -13.267 -0.064 -26.471 1.00 36.50 185 SER A O 1
#

pLDDT: mean 80.88, std 11.7, range [36.5, 97.19]

Organism: Halobacillus halophilus (strain ATCC 35676 / DSM 2266 / JCM 20832 / KCTC 3685 / LMG 17431 / NBRC 102448 / NCIMB 2269) (NCBI:txid866895)